Protein AF-A0A1L4BUH0-F1 (afdb_monomer)

Secondary structure (DSSP, 8-state):
-----GGGHHHHHHHHHHHHHHHHHHHHHHHHHHHTTPPPPHHHHHHHHHHHHHHHHHHHHHHHHH-S----THHHHHHHHHHHHHHHHH--SS----B--TTSHHHHHHHHHHHHHHHHHHHH----GGG--SHHHHHHHHIIIIIHHHHHHHHHHHHHTTBTHHHHHHHHHHHHHHHHHHHHHHHHHHTT--HHHHHHHHHHHHHHHHHHHHHHHHHHHHHHHHHH-

Radius of gyration: 18.48 Å; Cα contacts (8 Å, |Δi|>4): 205; chains: 1; bounding box: 47×34×56 Å

Nearest PDB structures (foldseek):
  6grj-assembly1_C  TM=1.448E-01  e=5.683E+00  Aeromonas hydrophila

Organism: NCBI:txid573570

Mean predicted aligned error: 9.23 Å

Foldseek 3Di:
DLPPPPVCVLVLLVLVLVLLVLVLQLLVVVLVCLQVQAQDDLSNLVSLLVSLVSVLVSVVCCCVPPHVADDDCVVSVVLSVVLSVCSVVVSDPHGQAADADCPDPLVVVLVVQLVVVLVVLVVSHPDDLVSDDDPVVSVLCCCVRRVLVSLVSSLSSSVSSRHLVSLVSVLVNLVVVLVSLVSVLVVCVVVVPPPVVNVSSVVSSVSSVVSSVVSNVSSVSSSVSSVVD

Solvent-accessible surface area (backbone atoms only — not comparable to full-atom values): 12532 Å² total; per-residue (Å²): 133,78,72,81,58,74,83,50,52,75,75,45,43,63,56,52,49,50,30,51,51,33,44,45,51,25,51,54,46,48,36,54,28,58,75,69,55,35,46,70,50,71,66,38,48,51,30,47,44,52,24,50,50,40,52,48,53,52,49,50,51,49,30,77,75,66,44,98,61,58,67,76,62,58,62,62,48,52,52,46,51,53,49,41,51,50,49,64,75,66,52,50,98,51,67,77,75,61,47,81,58,78,85,38,83,64,35,55,56,45,49,54,53,44,53,52,53,50,49,54,49,63,75,56,61,58,72,74,76,85,64,56,93,44,75,70,56,46,50,54,48,46,40,64,68,50,47,47,54,51,44,50,51,46,24,52,46,28,45,74,73,29,28,51,64,18,40,56,38,52,35,49,53,37,54,51,50,50,51,52,44,52,52,53,52,52,49,40,60,74,68,64,48,57,69,70,59,46,52,52,51,51,54,53,41,51,52,48,46,53,54,35,53,52,45,37,51,49,37,47,53,40,44,52,52,62,72,74,108

pLDDT: mean 73.53, std 13.37, range [29.14, 93.19]

Structure (mmCIF, N/CA/C/O backbone):
data_AF-A0A1L4BUH0-F1
#
_entry.id   AF-A0A1L4BUH0-F1
#
loop_
_atom_site.group_PDB
_atom_site.id
_atom_site.type_symbol
_atom_site.label_atom_id
_atom_site.label_alt_id
_atom_site.label_comp_id
_atom_site.label_asym_id
_atom_site.label_entity_id
_atom_site.label_seq_id
_atom_site.pdbx_PDB_ins_code
_atom_site.Cartn_x
_atom_site.Cartn_y
_atom_site.Cartn_z
_atom_site.occupancy
_atom_site.B_iso_or_equiv
_atom_site.auth_seq_id
_atom_site.auth_comp_id
_atom_site.auth_asym_id
_atom_site.auth_atom_id
_atom_site.pdbx_PDB_model_num
ATOM 1 N N . MET A 1 1 ? 25.524 -11.783 -14.292 1.00 29.14 1 MET A N 1
ATOM 2 C CA . MET A 1 1 ? 24.924 -10.980 -15.381 1.00 29.14 1 MET A CA 1
ATOM 3 C C . MET A 1 1 ? 23.738 -10.224 -14.804 1.00 29.14 1 MET A C 1
ATOM 5 O O . MET A 1 1 ? 22.778 -10.858 -14.391 1.00 29.14 1 MET A O 1
ATOM 9 N N . CYS A 1 2 ? 23.832 -8.897 -14.708 1.00 41.19 2 CYS A N 1
ATOM 10 C CA . CYS A 1 2 ? 22.750 -8.037 -14.227 1.00 41.19 2 CYS A CA 1
ATOM 11 C C . CYS A 1 2 ? 21.682 -7.863 -15.314 1.00 41.19 2 CYS A C 1
ATOM 13 O O . CYS A 1 2 ? 21.705 -6.896 -16.066 1.00 41.19 2 CYS A O 1
ATOM 15 N N . ASN A 1 3 ? 20.755 -8.818 -15.420 1.00 34.84 3 ASN A N 1
ATOM 16 C CA . ASN A 1 3 ? 19.590 -8.709 -16.299 1.00 34.84 3 ASN A CA 1
ATOM 17 C C . ASN A 1 3 ? 18.440 -8.001 -15.568 1.00 34.84 3 ASN A C 1
ATOM 19 O O . ASN A 1 3 ? 17.391 -8.585 -15.310 1.00 34.84 3 ASN A O 1
ATOM 23 N N . LEU A 1 4 ? 18.606 -6.713 -15.261 1.00 44.62 4 LEU A N 1
ATOM 24 C CA . LEU A 1 4 ? 17.472 -5.840 -14.937 1.00 44.62 4 LEU A CA 1
ATOM 25 C C . LEU A 1 4 ? 16.765 -5.448 -16.242 1.00 44.62 4 LEU A C 1
ATOM 27 O O . LEU A 1 4 ? 16.776 -4.301 -16.682 1.00 44.62 4 LEU A O 1
ATOM 31 N N . GLY A 1 5 ? 16.179 -6.441 -16.909 1.00 36.28 5 GLY A N 1
ATOM 32 C CA . GLY A 1 5 ? 15.365 -6.224 -18.093 1.00 36.28 5 GLY A CA 1
ATOM 33 C C . GLY A 1 5 ? 14.036 -5.583 -17.704 1.00 36.28 5 GLY A C 1
ATOM 34 O O . GLY A 1 5 ? 13.079 -6.285 -17.396 1.00 36.28 5 GLY A O 1
ATOM 35 N N . PHE A 1 6 ? 13.923 -4.255 -17.808 1.00 40.16 6 PHE A N 1
ATOM 36 C CA . PHE A 1 6 ? 12.641 -3.520 -17.742 1.00 40.16 6 PHE A CA 1
ATOM 37 C C . PHE A 1 6 ? 11.637 -3.919 -18.848 1.00 40.16 6 PHE A C 1
ATOM 39 O O . PHE A 1 6 ? 10.505 -3.432 -18.881 1.00 40.16 6 PHE A O 1
ATOM 46 N N . VAL A 1 7 ? 12.021 -4.870 -19.708 1.00 33.72 7 VAL A N 1
ATOM 47 C CA . VAL A 1 7 ? 11.141 -5.696 -20.552 1.00 33.72 7 VAL A CA 1
ATOM 48 C C . VAL A 1 7 ? 10.010 -6.353 -19.730 1.00 33.72 7 VAL A C 1
ATOM 50 O O . VAL A 1 7 ? 8.964 -6.678 -20.279 1.00 33.72 7 VAL A O 1
ATOM 53 N N . LEU A 1 8 ? 10.174 -6.474 -18.407 1.00 35.50 8 LEU A N 1
ATOM 54 C CA . LEU A 1 8 ? 9.240 -7.105 -17.465 1.00 35.50 8 LEU A CA 1
ATOM 55 C C . LEU A 1 8 ? 8.097 -6.227 -16.927 1.00 35.50 8 LEU A C 1
ATOM 57 O O . LEU A 1 8 ? 7.154 -6.757 -16.342 1.00 35.50 8 LEU A O 1
ATOM 61 N N . VAL A 1 9 ? 8.139 -4.907 -17.129 1.00 46.50 9 VAL A N 1
ATOM 62 C CA . VAL A 1 9 ? 7.084 -3.980 -16.670 1.00 46.50 9 VAL A CA 1
ATOM 63 C C . VAL A 1 9 ? 5.687 -4.319 -17.236 1.00 46.50 9 VAL A C 1
ATOM 65 O O . VAL A 1 9 ? 4.766 -4.440 -16.431 1.00 46.50 9 VAL A O 1
ATOM 68 N N . PRO A 1 10 ? 5.500 -4.597 -18.546 1.00 44.06 10 PRO A N 1
ATOM 69 C CA . PRO A 1 10 ? 4.164 -4.871 -19.087 1.00 44.06 10 PRO A CA 1
ATOM 70 C C . PRO A 1 10 ? 3.526 -6.185 -18.602 1.00 44.06 10 PRO A C 1
ATOM 72 O O . PRO A 1 10 ? 2.303 -6.274 -18.568 1.00 44.06 10 PRO A O 1
ATOM 75 N N . LEU A 1 11 ? 4.307 -7.201 -18.205 1.00 48.38 11 LEU A N 1
ATOM 76 C CA . LEU A 1 11 ? 3.763 -8.440 -17.613 1.00 48.38 11 LEU A CA 1
ATOM 77 C C . LEU A 1 11 ? 3.417 -8.280 -16.125 1.00 48.38 11 LEU A C 1
ATOM 79 O O . LEU A 1 11 ? 2.540 -8.971 -15.611 1.00 48.38 11 LEU A O 1
ATOM 83 N N . ALA A 1 12 ? 4.101 -7.366 -15.439 1.00 58.41 12 ALA A N 1
ATOM 84 C CA . ALA A 1 12 ? 3.835 -6.996 -14.054 1.00 58.41 12 ALA A CA 1
ATOM 85 C C . ALA A 1 12 ? 2.631 -6.044 -13.912 1.00 58.41 12 ALA A C 1
ATOM 87 O O . ALA A 1 12 ? 1.993 -6.019 -12.856 1.00 58.41 12 ALA A O 1
ATOM 88 N N . ASP A 1 13 ? 2.301 -5.281 -14.958 1.00 65.94 13 ASP A N 1
ATOM 89 C CA . ASP A 1 13 ? 1.229 -4.279 -14.956 1.00 65.94 13 ASP A CA 1
ATOM 90 C C . ASP A 1 13 ? -0.174 -4.842 -14.645 1.00 65.94 13 ASP A C 1
ATOM 92 O O . ASP A 1 13 ? -0.860 -4.261 -13.805 1.00 65.94 13 ASP A O 1
ATOM 96 N N . PRO A 1 14 ? -0.612 -6.001 -15.176 1.00 70.31 14 PRO A N 1
ATOM 97 C CA . PRO A 1 14 ? -1.894 -6.598 -14.793 1.00 70.31 14 PRO A CA 1
ATOM 98 C C . PRO A 1 14 ? -1.980 -6.940 -13.298 1.00 70.31 14 PRO A C 1
ATOM 100 O O . PRO A 1 14 ? -3.003 -6.694 -12.655 1.00 70.31 14 PRO A O 1
ATOM 103 N N . PHE A 1 15 ? -0.901 -7.468 -12.712 1.00 70.88 15 PHE A N 1
ATOM 104 C CA . PHE A 1 15 ? -0.852 -7.802 -11.285 1.00 70.88 15 PHE A CA 1
ATOM 105 C C . PHE A 1 15 ? -0.838 -6.550 -10.407 1.00 70.88 15 PHE A C 1
ATOM 107 O O . PHE A 1 15 ? -1.562 -6.489 -9.411 1.00 70.88 15 PHE A O 1
ATOM 114 N N . ARG A 1 16 ? -0.068 -5.528 -10.799 1.00 72.44 16 ARG A N 1
ATOM 115 C CA . ARG A 1 16 ? -0.063 -4.217 -10.136 1.00 72.44 16 ARG A CA 1
ATOM 116 C C . ARG A 1 16 ? -1.442 -3.565 -10.193 1.00 72.44 16 ARG A C 1
ATOM 118 O O . ARG A 1 16 ? -1.923 -3.092 -9.168 1.00 72.44 16 ARG A O 1
ATOM 125 N N . LEU A 1 17 ? -2.110 -3.611 -11.342 1.00 79.38 17 LEU A N 1
ATOM 126 C CA . LEU A 1 17 ? -3.465 -3.093 -11.525 1.00 79.38 17 LEU A CA 1
ATOM 127 C C . LEU A 1 17 ? -4.495 -3.842 -10.684 1.00 79.38 17 LEU A C 1
ATOM 129 O O . LEU A 1 17 ? -5.357 -3.210 -10.079 1.00 79.38 17 LEU A O 1
ATOM 133 N N . THR A 1 18 ? -4.369 -5.164 -10.578 1.00 80.00 18 THR A N 1
ATOM 134 C CA . THR A 1 18 ? -5.249 -5.982 -9.734 1.00 80.00 18 THR A CA 1
ATOM 135 C C . THR A 1 18 ? -5.074 -5.625 -8.258 1.00 80.00 18 THR A C 1
ATOM 137 O O . THR A 1 18 ? -6.056 -5.347 -7.570 1.00 80.00 18 THR A O 1
ATOM 140 N N . GLY A 1 19 ? -3.830 -5.537 -7.777 1.00 79.88 19 GLY A N 1
ATOM 141 C CA . GLY A 1 19 ? -3.542 -5.113 -6.406 1.00 79.88 19 GLY A CA 1
ATOM 142 C C . GLY A 1 19 ? -4.059 -3.703 -6.114 1.00 79.88 19 GLY A C 1
ATOM 143 O O . GLY A 1 19 ? -4.673 -3.466 -5.074 1.00 79.88 19 GLY A O 1
ATOM 144 N N . LEU A 1 20 ? -3.882 -2.776 -7.055 1.00 81.06 20 LEU A N 1
ATOM 145 C CA . LEU A 1 20 ? -4.321 -1.389 -6.923 1.00 81.06 20 LEU A CA 1
ATOM 146 C C . LEU A 1 20 ? -5.851 -1.255 -6.946 1.00 81.06 20 LEU A C 1
ATOM 148 O O . LEU A 1 20 ? -6.407 -0.475 -6.176 1.00 81.06 20 LEU A O 1
ATOM 152 N N . PHE A 1 21 ? -6.542 -2.065 -7.749 1.00 85.38 21 PHE A N 1
ATOM 153 C CA . PHE A 1 21 ? -8.001 -2.152 -7.748 1.00 85.38 21 PHE A CA 1
ATOM 154 C C . PHE A 1 21 ? -8.549 -2.681 -6.414 1.00 85.38 21 PHE A C 1
ATOM 156 O O . PHE A 1 21 ? -9.462 -2.087 -5.841 1.00 85.38 21 PHE A O 1
ATOM 163 N N . ILE A 1 22 ? -7.967 -3.753 -5.868 1.00 84.88 22 ILE A N 1
ATOM 164 C CA . ILE A 1 22 ? -8.379 -4.290 -4.561 1.00 84.88 22 ILE A CA 1
ATOM 165 C C . ILE A 1 22 ? -8.123 -3.258 -3.454 1.00 84.88 22 ILE A C 1
ATOM 167 O O . ILE A 1 22 ? -8.962 -3.056 -2.574 1.00 84.88 22 ILE A O 1
ATOM 171 N N . LEU A 1 23 ? -6.989 -2.558 -3.516 1.00 84.56 23 LEU A N 1
ATOM 172 C CA . LEU A 1 23 ? -6.657 -1.492 -2.577 1.00 84.56 23 LEU A CA 1
ATOM 173 C C . LEU A 1 23 ? -7.639 -0.318 -2.663 1.00 84.56 23 LEU A C 1
ATOM 175 O O . LEU A 1 23 ? -8.067 0.213 -1.639 1.00 84.56 23 LEU A O 1
ATOM 179 N N . PHE A 1 24 ? -8.047 0.055 -3.875 1.00 86.31 24 PHE A N 1
ATOM 180 C CA . PHE A 1 24 ? -9.080 1.057 -4.102 1.00 86.31 24 PHE A CA 1
ATOM 181 C C . PHE A 1 24 ? -10.416 0.654 -3.459 1.00 86.31 24 PHE A C 1
ATOM 183 O O . PHE A 1 24 ? -11.021 1.458 -2.747 1.00 86.31 24 PHE A O 1
ATOM 190 N N . LEU A 1 25 ? -10.853 -0.600 -3.629 1.00 87.56 25 LEU A N 1
ATOM 191 C CA . LEU A 1 25 ? -12.057 -1.121 -2.966 1.00 87.56 25 LEU A CA 1
ATOM 192 C C . LEU A 1 25 ? -11.926 -1.084 -1.438 1.00 87.56 25 LEU A C 1
ATOM 194 O O . LEU A 1 25 ? -12.860 -0.680 -0.744 1.00 87.56 25 LEU A O 1
ATOM 198 N N . CYS A 1 26 ? 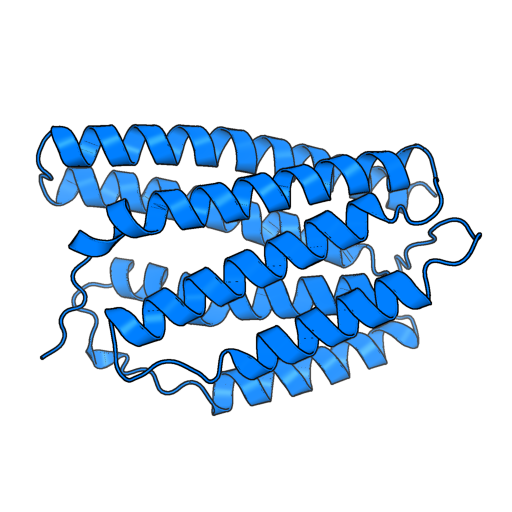-10.751 -1.432 -0.913 1.00 87.38 26 CYS A N 1
ATOM 199 C CA . CYS A 1 26 ? -10.439 -1.338 0.510 1.00 87.38 26 CYS A CA 1
ATOM 200 C C . CYS A 1 26 ? -10.617 0.100 1.032 1.00 87.38 26 CYS A C 1
ATOM 202 O O . CYS A 1 26 ? -11.290 0.312 2.043 1.00 87.38 26 CYS A O 1
ATOM 204 N N . TRP A 1 27 ? -10.102 1.107 0.317 1.00 89.19 27 TRP A N 1
ATOM 205 C CA . TRP A 1 27 ? -10.291 2.518 0.674 1.00 89.19 27 TRP A CA 1
ATOM 206 C C . TRP A 1 27 ? -11.734 2.981 0.564 1.00 89.19 27 TRP A C 1
ATOM 208 O O . TRP A 1 27 ? -12.207 3.714 1.434 1.00 89.19 27 TRP A O 1
ATOM 218 N N . TYR A 1 28 ? -12.456 2.529 -0.456 1.00 89.44 28 TYR A N 1
ATOM 219 C CA . TYR A 1 28 ? -13.865 2.850 -0.616 1.00 89.44 28 TYR A CA 1
ATOM 220 C C . TYR A 1 28 ? -14.704 2.331 0.559 1.00 89.44 28 TYR A C 1
ATOM 222 O O . TYR A 1 28 ? -15.487 3.085 1.141 1.00 89.44 28 TYR A O 1
ATOM 230 N N . VAL A 1 29 ? -14.513 1.072 0.967 1.00 87.50 29 VAL A N 1
ATOM 231 C CA . VAL A 1 29 ? -15.214 0.510 2.133 1.00 87.50 29 VAL A CA 1
ATOM 232 C C . VAL A 1 29 ? -14.780 1.225 3.412 1.00 87.50 29 VAL A C 1
ATOM 234 O O . VAL A 1 29 ? -15.633 1.622 4.205 1.00 87.50 29 VAL A O 1
ATOM 237 N N . LEU A 1 30 ? -13.480 1.481 3.591 1.00 86.31 30 LEU A N 1
ATOM 238 C CA . LEU A 1 30 ? -12.965 2.209 4.752 1.00 86.31 30 LEU A CA 1
ATOM 239 C C . LEU A 1 30 ? -13.611 3.592 4.891 1.00 86.31 30 LEU A C 1
ATOM 241 O O . LEU A 1 30 ? -14.015 3.969 5.989 1.00 86.31 30 LEU A O 1
ATOM 245 N N . ARG A 1 31 ? -13.793 4.315 3.781 1.00 88.56 31 ARG A N 1
ATOM 246 C CA . ARG A 1 31 ? -14.507 5.597 3.747 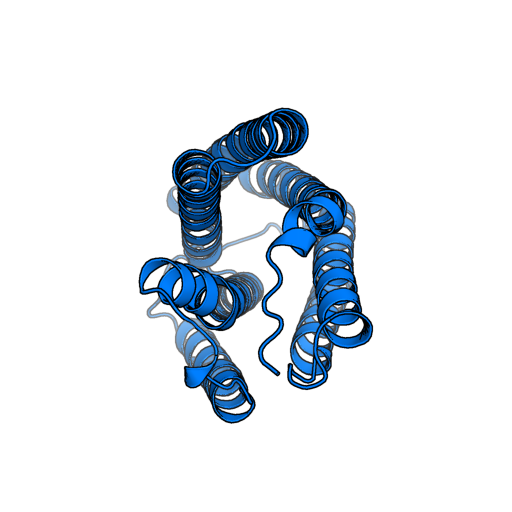1.00 88.56 31 ARG A CA 1
ATOM 247 C C . ARG A 1 31 ? -15.918 5.484 4.286 1.00 88.56 31 ARG A C 1
ATOM 249 O O . ARG A 1 31 ? -16.319 6.288 5.124 1.00 88.56 31 ARG A O 1
ATOM 256 N N . GLN A 1 32 ? -16.668 4.488 3.825 1.00 86.31 32 GLN A N 1
ATOM 257 C CA . GLN A 1 32 ? -18.038 4.273 4.281 1.00 86.31 32 GLN A CA 1
ATOM 258 C C . GLN A 1 32 ? -18.093 3.963 5.774 1.00 86.31 32 GLN A C 1
ATOM 260 O O . GLN A 1 32 ? -19.033 4.389 6.445 1.00 86.31 32 GLN A O 1
ATOM 265 N N . ILE A 1 33 ? -17.099 3.245 6.296 1.00 83.94 33 ILE A N 1
ATOM 266 C CA . ILE A 1 33 ? -17.021 2.933 7.718 1.00 83.94 33 ILE A CA 1
ATOM 267 C C . ILE A 1 33 ? -16.678 4.186 8.534 1.00 83.94 33 ILE A C 1
ATOM 269 O O . ILE A 1 33 ? -17.346 4.457 9.528 1.00 83.94 33 ILE A O 1
ATOM 273 N N . VAL A 1 34 ? -15.685 4.970 8.108 1.00 84.25 34 VAL A N 1
ATOM 274 C CA . VAL A 1 34 ? -15.224 6.167 8.829 1.00 84.25 34 VAL A CA 1
ATOM 275 C C . VAL A 1 34 ? -16.276 7.277 8.817 1.00 84.25 34 VAL A C 1
ATOM 277 O O . VAL A 1 34 ? -16.614 7.800 9.875 1.00 84.25 34 VAL A O 1
ATOM 280 N N . ILE A 1 35 ? -16.821 7.621 7.646 1.00 84.25 35 ILE A N 1
ATOM 281 C CA . ILE A 1 35 ? -17.757 8.749 7.497 1.00 84.25 35 ILE A CA 1
ATOM 282 C C . ILE A 1 35 ? -19.094 8.451 8.174 1.00 84.25 35 ILE A C 1
ATOM 284 O O . ILE A 1 35 ? -19.612 9.282 8.913 1.00 84.25 35 ILE A O 1
ATOM 288 N N . ASN A 1 36 ? -19.646 7.253 7.967 1.00 82.50 36 ASN A N 1
ATOM 289 C CA . ASN A 1 36 ? -20.929 6.880 8.568 1.00 82.50 36 ASN A CA 1
ATOM 290 C C . ASN A 1 36 ? -20.773 6.330 9.994 1.00 82.50 36 ASN A C 1
ATOM 292 O O . ASN A 1 36 ? -21.732 5.781 10.534 1.00 82.50 36 ASN A O 1
ATOM 296 N N . GLN A 1 37 ? -19.561 6.390 10.561 1.00 76.88 37 GL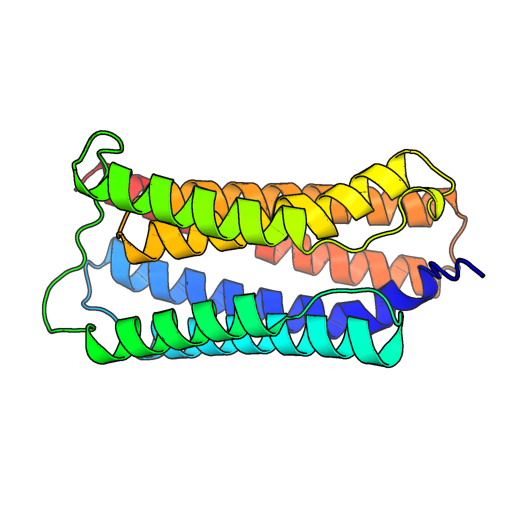N A N 1
ATOM 297 C CA . GLN A 1 37 ? -19.202 5.793 11.845 1.00 76.88 37 GLN A CA 1
ATOM 298 C C . GLN A 1 37 ? -19.742 4.363 11.989 1.00 76.88 37 GLN A C 1
ATOM 300 O O . GLN A 1 37 ? -20.324 4.007 13.006 1.00 76.88 37 GLN A O 1
ATOM 305 N N . LYS A 1 38 ? -19.610 3.512 10.969 1.00 76.56 38 LYS A N 1
ATOM 306 C CA . LYS A 1 38 ? -20.061 2.117 11.075 1.00 76.56 38 LYS A CA 1
ATOM 307 C C . LYS A 1 38 ? -19.074 1.304 11.916 1.00 76.56 38 LYS A C 1
ATOM 309 O O . LYS A 1 38 ? -17.946 1.711 12.192 1.00 76.56 38 LYS A O 1
ATOM 314 N N . LYS A 1 39 ? -19.523 0.131 12.353 1.00 79.31 39 LYS A N 1
ATOM 315 C CA . LYS A 1 39 ? -18.639 -0.895 12.920 1.00 79.31 39 LYS A CA 1
ATOM 316 C C . LYS A 1 39 ? -17.711 -1.415 11.821 1.00 79.31 39 LYS A C 1
ATOM 318 O O . LYS A 1 39 ? -18.006 -1.239 10.639 1.00 79.31 39 LYS A O 1
ATOM 323 N N . TRP A 1 40 ? -16.618 -2.067 12.215 1.00 73.56 40 TRP A N 1
ATOM 324 C CA . TRP A 1 40 ? -15.773 -2.786 11.263 1.00 73.56 40 TRP A CA 1
ATOM 325 C C . TRP A 1 40 ? -16.621 -3.741 10.421 1.00 73.56 40 TRP A C 1
ATOM 327 O O . TRP A 1 40 ? -17.373 -4.553 10.959 1.00 73.56 40 TRP A O 1
ATOM 337 N N . ASP A 1 41 ? -16.510 -3.595 9.105 1.00 75.25 41 ASP A N 1
ATOM 338 C CA . ASP A 1 41 ? -17.187 -4.449 8.140 1.00 75.25 41 ASP A CA 1
ATOM 339 C C . ASP A 1 41 ? -16.273 -5.632 7.796 1.00 75.25 41 ASP A C 1
ATOM 341 O O . ASP A 1 41 ? -15.077 -5.448 7.550 1.00 75.25 41 ASP A O 1
ATOM 345 N N . ALA A 1 42 ? -16.829 -6.842 7.750 1.00 77.75 42 ALA A N 1
ATOM 346 C CA . ALA A 1 42 ? -16.109 -8.021 7.280 1.00 77.75 42 ALA A CA 1
ATOM 347 C C . ALA A 1 42 ? -15.605 -7.824 5.839 1.00 77.75 42 ALA A C 1
ATOM 349 O O . ALA A 1 42 ? -14.518 -8.291 5.501 1.00 77.75 42 ALA A O 1
ATOM 350 N N . LEU A 1 43 ? -16.339 -7.058 5.021 1.00 82.25 43 LEU A N 1
ATOM 351 C CA . LEU A 1 43 ? -15.940 -6.715 3.656 1.00 82.25 43 LEU A CA 1
ATOM 352 C C . LEU A 1 43 ? -14.621 -5.938 3.606 1.00 82.25 43 LEU A C 1
ATOM 354 O O . LEU A 1 43 ? -13.795 -6.206 2.737 1.00 82.25 43 LEU A O 1
ATOM 358 N N . PHE A 1 44 ? -14.383 -5.020 4.550 1.00 83.56 44 PHE A N 1
ATOM 359 C CA . PHE A 1 44 ? -13.113 -4.293 4.613 1.00 83.56 44 PHE A CA 1
ATOM 360 C C . PHE A 1 44 ? -11.948 -5.259 4.827 1.00 83.56 44 PHE A C 1
ATOM 362 O O . PHE A 1 44 ? -10.964 -5.216 4.094 1.00 83.56 44 PHE A O 1
ATOM 369 N N . TRP A 1 45 ? -12.075 -6.159 5.802 1.00 81.81 45 TRP A N 1
ATOM 370 C CA . TRP A 1 45 ? -11.020 -7.117 6.121 1.00 81.81 45 TRP A CA 1
ATOM 371 C C . TRP A 1 45 ? -10.780 -8.118 4.995 1.00 81.81 45 TRP A C 1
ATOM 373 O O . TRP A 1 45 ? -9.630 -8.466 4.745 1.00 81.81 45 TRP A O 1
ATOM 383 N N . LEU A 1 46 ? -11.829 -8.532 4.278 1.00 81.81 46 LEU A N 1
ATOM 384 C CA . LEU A 1 46 ? -11.704 -9.379 3.091 1.00 81.81 46 LEU A CA 1
ATOM 385 C C . LEU A 1 46 ? -10.936 -8.675 1.966 1.00 81.81 46 LEU A C 1
ATOM 387 O O . LEU A 1 46 ? -10.013 -9.266 1.402 1.00 81.81 46 LEU A O 1
ATOM 391 N N . PHE A 1 47 ? -11.259 -7.415 1.658 1.00 85.56 47 PHE A N 1
ATOM 392 C CA . PHE A 1 47 ? -10.516 -6.653 0.651 1.00 85.56 47 PHE A CA 1
ATOM 393 C C . PHE A 1 47 ? -9.081 -6.373 1.091 1.00 85.56 47 PHE A C 1
ATOM 395 O O . PHE A 1 47 ? -8.157 -6.534 0.299 1.00 85.56 47 PHE A O 1
ATOM 402 N N . PHE A 1 48 ? -8.871 -6.027 2.358 1.00 82.81 48 PHE A N 1
ATOM 403 C CA . PHE A 1 48 ? -7.539 -5.792 2.900 1.00 82.81 48 PHE A CA 1
ATOM 404 C C . PHE A 1 48 ? -6.677 -7.063 2.868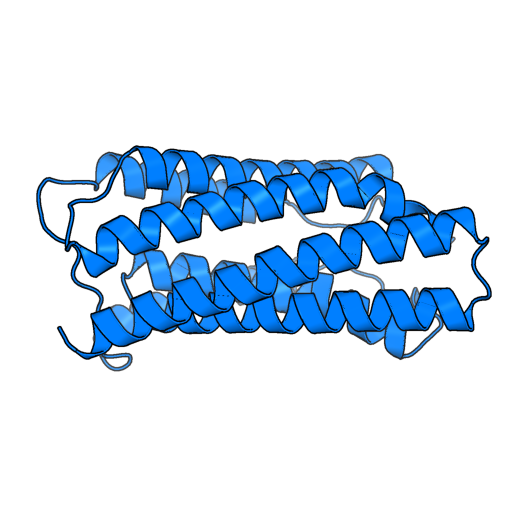 1.00 82.81 48 PHE A C 1
ATOM 406 O O . PHE A 1 48 ? -5.527 -7.017 2.437 1.00 82.81 48 PHE A O 1
ATOM 413 N N . ALA A 1 49 ? -7.241 -8.218 3.227 1.00 80.56 49 ALA A N 1
ATOM 414 C CA . ALA A 1 49 ? -6.569 -9.508 3.102 1.00 80.56 49 ALA A CA 1
ATOM 415 C C . ALA A 1 49 ? -6.237 -9.837 1.645 1.00 80.56 49 ALA A C 1
ATOM 417 O O . ALA A 1 49 ? -5.106 -10.202 1.339 1.00 80.56 49 ALA A O 1
ATOM 418 N N . SER A 1 50 ? -7.198 -9.649 0.739 1.00 80.38 50 SER A N 1
ATOM 419 C CA . SER A 1 50 ? -7.006 -9.886 -0.696 1.00 80.38 50 SER A CA 1
ATOM 420 C C . SER A 1 50 ? -5.908 -8.992 -1.275 1.00 80.38 50 SER A C 1
ATOM 422 O O . SER A 1 50 ? -5.113 -9.443 -2.096 1.00 80.38 50 SER A O 1
ATOM 424 N N . PHE A 1 51 ? -5.812 -7.741 -0.816 1.00 81.75 51 PHE A N 1
ATOM 425 C CA . PHE A 1 51 ? -4.750 -6.819 -1.209 1.00 81.75 51 PHE A CA 1
ATOM 426 C C . PHE A 1 51 ? -3.376 -7.319 -0.753 1.00 81.75 51 PHE A C 1
ATOM 428 O O . PHE A 1 51 ? -2.435 -7.354 -1.545 1.00 81.75 51 PHE A O 1
ATOM 435 N N . LEU A 1 52 ? -3.266 -7.750 0.505 1.00 77.38 52 LEU A N 1
ATOM 436 C CA . LEU A 1 52 ? -2.020 -8.289 1.042 1.00 77.38 52 LEU A CA 1
ATOM 437 C C . LEU A 1 52 ? -1.608 -9.572 0.316 1.00 77.38 52 LEU A C 1
ATOM 439 O O . LEU A 1 52 ? -0.449 -9.703 -0.063 1.00 77.38 52 LEU A O 1
ATOM 443 N N . VAL A 1 53 ? -2.554 -10.476 0.043 1.00 76.12 53 VAL A N 1
ATOM 444 C CA . VAL A 1 53 ? -2.307 -11.675 -0.771 1.00 76.12 53 VAL A CA 1
ATOM 445 C C . VAL A 1 53 ? -1.830 -11.285 -2.169 1.00 76.12 53 VAL A C 1
ATOM 447 O O . VAL A 1 53 ? -0.829 -11.819 -2.629 1.00 76.12 53 VAL A O 1
ATOM 450 N N . SER A 1 54 ? -2.458 -10.302 -2.820 1.00 75.00 54 SER A N 1
ATOM 451 C CA . SER A 1 54 ? -2.030 -9.827 -4.141 1.00 75.00 54 SER A CA 1
ATOM 452 C C . SER A 1 54 ? -0.605 -9.266 -4.135 1.00 75.00 54 SER A C 1
ATOM 454 O O . SER A 1 54 ? 0.148 -9.527 -5.073 1.00 75.00 54 SER A O 1
ATOM 456 N N . LEU A 1 55 ? -0.217 -8.508 -3.104 1.00 73.06 55 LEU A N 1
ATOM 457 C CA . LEU A 1 55 ? 1.152 -7.999 -2.948 1.00 73.06 55 LEU A CA 1
ATOM 458 C C . LEU A 1 55 ? 2.163 -9.132 -2.770 1.00 73.06 55 LEU A C 1
ATOM 460 O O . LEU A 1 55 ? 3.250 -9.096 -3.344 1.00 73.06 55 LEU A O 1
ATOM 464 N N . VAL A 1 56 ? 1.792 -10.139 -1.987 1.00 68.81 56 VAL A N 1
ATOM 465 C CA . VAL A 1 56 ? 2.609 -11.321 -1.723 1.00 68.81 56 VAL A CA 1
ATOM 466 C C . VAL A 1 56 ? 2.786 -12.148 -2.985 1.00 68.81 56 VAL A C 1
ATOM 468 O O . VAL A 1 56 ? 3.911 -12.489 -3.329 1.00 68.81 56 VAL A O 1
ATOM 471 N N . SER A 1 57 ? 1.702 -12.433 -3.704 1.00 68.56 57 SER A N 1
ATOM 472 C CA . SER A 1 57 ? 1.747 -13.165 -4.969 1.00 68.56 57 SER A CA 1
ATOM 473 C C . SER A 1 57 ? 2.589 -12.423 -6.002 1.00 68.56 57 SER A C 1
ATOM 475 O O . SER A 1 57 ? 3.410 -13.041 -6.673 1.00 68.56 57 SER A O 1
ATOM 477 N N . TYR A 1 58 ? 2.449 -11.096 -6.088 1.00 69.00 58 TYR A N 1
ATOM 478 C CA . TYR A 1 58 ? 3.288 -10.265 -6.950 1.00 69.00 58 TYR A CA 1
ATOM 479 C C . TYR A 1 58 ? 4.772 -10.359 -6.570 1.00 69.00 58 TYR A C 1
ATOM 481 O O . TYR A 1 58 ? 5.630 -10.544 -7.432 1.00 69.00 58 TYR A O 1
ATOM 489 N N . GLY A 1 59 ? 5.073 -10.278 -5.275 1.00 64.06 59 GLY A N 1
ATOM 490 C CA . GLY A 1 59 ? 6.423 -10.420 -4.748 1.00 64.06 59 GLY A CA 1
ATOM 491 C C . GLY A 1 59 ? 7.045 -11.790 -5.010 1.00 64.06 59 GLY A C 1
ATOM 492 O O . GLY A 1 59 ? 8.169 -11.881 -5.498 1.00 64.06 59 GLY A O 1
ATOM 493 N N . TYR A 1 60 ? 6.286 -12.855 -4.757 1.00 63.75 60 TYR A N 1
ATOM 494 C CA . TYR A 1 60 ? 6.692 -14.235 -5.000 1.00 63.75 60 TYR A CA 1
ATOM 495 C C . TYR A 1 60 ? 6.970 -14.494 -6.483 1.00 63.75 60 TYR A C 1
ATOM 497 O O . TYR A 1 60 ? 8.027 -15.022 -6.817 1.00 63.75 60 TYR A O 1
ATOM 505 N N . LEU A 1 61 ? 6.078 -14.058 -7.382 1.00 64.56 61 LEU A N 1
ATOM 506 C CA . LEU A 1 61 ? 6.295 -14.161 -8.828 1.00 64.56 61 LEU A CA 1
ATOM 507 C C . LEU A 1 61 ? 7.547 -13.391 -9.255 1.00 64.56 61 LEU A C 1
ATOM 509 O O . LEU A 1 61 ? 8.335 -13.907 -10.042 1.00 64.56 61 LEU A O 1
ATOM 513 N N . LYS A 1 62 ? 7.772 -12.192 -8.699 1.00 60.66 62 LYS A N 1
ATOM 514 C CA . LYS A 1 62 ? 8.983 -11.409 -8.974 1.00 60.66 62 LYS A CA 1
ATOM 515 C C . LYS A 1 62 ? 10.254 -12.152 -8.554 1.00 60.66 62 LYS A C 1
ATOM 517 O O . LYS A 1 62 ? 11.229 -12.147 -9.299 1.00 60.66 62 LYS A O 1
ATOM 522 N N . ASN A 1 63 ? 10.226 -12.798 -7.393 1.00 59.59 63 ASN A N 1
ATOM 523 C CA . ASN A 1 63 ? 11.358 -13.541 -6.849 1.00 59.59 63 ASN A CA 1
ATOM 524 C C . ASN A 1 63 ? 11.642 -14.827 -7.647 1.00 59.59 63 ASN A C 1
ATOM 526 O O . ASN A 1 63 ? 12.750 -15.045 -8.116 1.00 59.59 63 ASN A O 1
ATOM 530 N N . HIS A 1 64 ? 10.627 -15.665 -7.868 1.00 57.75 64 HIS A N 1
ATOM 531 C CA . HIS A 1 64 ? 10.811 -16.972 -8.506 1.00 57.75 64 HIS A CA 1
ATOM 532 C C . HIS A 1 64 ? 11.030 -16.920 -10.017 1.00 57.75 64 HIS A C 1
ATOM 534 O O . HIS A 1 64 ? 11.680 -17.810 -10.559 1.00 57.75 64 HIS A O 1
ATOM 540 N N . LEU A 1 65 ? 10.491 -15.918 -10.713 1.00 51.22 65 LEU A N 1
ATOM 541 C CA . LEU A 1 65 ? 10.638 -15.835 -12.165 1.00 51.22 65 LEU A CA 1
ATOM 542 C C . LEU A 1 65 ? 11.820 -14.958 -12.598 1.00 51.22 65 LEU A C 1
ATOM 544 O O . LEU A 1 65 ? 12.301 -15.143 -13.715 1.00 51.22 65 LEU A O 1
ATOM 548 N N . TYR A 1 66 ? 12.277 -13.999 -11.772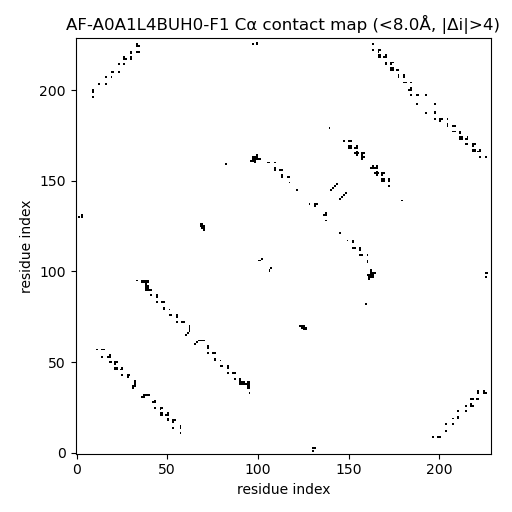 1.00 50.66 66 TYR A N 1
ATOM 549 C CA . TYR A 1 66 ? 13.076 -12.879 -12.292 1.00 50.66 66 TYR A CA 1
ATOM 550 C C . TYR A 1 66 ? 14.359 -12.496 -11.522 1.00 50.66 66 TYR A C 1
ATOM 552 O O . TYR A 1 66 ? 15.125 -11.712 -12.080 1.00 50.66 66 TYR A O 1
ATOM 560 N N . ALA A 1 67 ? 14.661 -13.036 -10.327 1.00 44.47 67 ALA A N 1
ATOM 561 C CA . ALA A 1 67 ? 15.993 -12.934 -9.690 1.00 44.47 67 ALA A CA 1
ATOM 562 C C . ALA A 1 67 ? 16.135 -13.821 -8.431 1.00 44.47 67 ALA A C 1
ATOM 564 O O . ALA A 1 67 ? 15.316 -13.720 -7.529 1.00 44.47 67 ALA A O 1
ATOM 565 N N . GLU A 1 68 ? 17.238 -14.573 -8.301 1.00 41.06 68 GLU A N 1
ATOM 566 C CA . GLU A 1 68 ? 17.582 -15.420 -7.130 1.00 41.06 68 GLU A CA 1
ATOM 567 C C . GLU A 1 68 ? 17.884 -14.656 -5.819 1.00 41.06 68 GLU A C 1
ATOM 569 O O . GLU A 1 68 ? 18.115 -15.274 -4.784 1.00 41.06 68 GLU A O 1
ATOM 574 N N . ASN A 1 69 ? 17.873 -13.321 -5.825 1.00 44.97 69 ASN A N 1
ATOM 575 C CA . ASN A 1 69 ? 18.326 -12.502 -4.698 1.00 44.97 69 ASN A CA 1
ATOM 576 C C . ASN A 1 69 ? 17.270 -11.485 -4.257 1.00 44.97 69 ASN A C 1
ATOM 578 O O . ASN A 1 69 ? 17.514 -10.291 -4.374 1.00 44.97 69 ASN A O 1
ATOM 582 N N . ILE A 1 70 ? 16.102 -11.898 -3.761 1.00 44.25 70 ILE A N 1
ATOM 583 C CA . ILE A 1 70 ? 15.229 -10.989 -3.001 1.00 44.25 70 ILE A CA 1
ATOM 584 C C . ILE A 1 70 ? 14.464 -11.776 -1.921 1.00 44.25 70 ILE A C 1
ATOM 586 O O . ILE A 1 70 ? 13.615 -12.592 -2.234 1.00 44.25 70 ILE A O 1
ATOM 590 N N . PHE A 1 71 ? 14.725 -11.450 -0.650 1.00 48.22 71 PHE A N 1
ATOM 591 C CA . PHE A 1 71 ? 13.768 -11.419 0.472 1.00 48.22 71 PHE A CA 1
ATOM 592 C C . PHE A 1 71 ? 12.890 -12.661 0.789 1.00 48.22 71 PHE A C 1
ATOM 594 O O . PHE A 1 71 ? 12.144 -13.190 -0.033 1.00 48.22 71 PHE A O 1
ATOM 601 N N . SER A 1 72 ? 12.829 -13.027 2.074 1.00 48.44 72 SER A N 1
ATOM 602 C CA . SER A 1 72 ? 11.736 -13.842 2.622 1.00 48.44 72 SER A CA 1
ATOM 603 C C . SER A 1 72 ? 10.479 -12.965 2.727 1.00 48.44 72 SER A C 1
ATOM 605 O O . SER A 1 72 ? 10.241 -12.281 3.724 1.00 48.44 72 SER A O 1
ATOM 607 N N . TYR A 1 73 ? 9.657 -12.957 1.667 1.00 54.47 73 TYR A N 1
ATOM 608 C CA . TYR A 1 73 ? 8.316 -12.341 1.665 1.00 54.47 73 TYR A CA 1
ATOM 609 C C . TYR A 1 73 ? 7.449 -12.824 2.835 1.00 54.47 73 TYR A C 1
ATOM 611 O O . TYR A 1 73 ? 6.492 -12.147 3.212 1.00 54.47 73 TYR A O 1
ATOM 619 N N . ASP A 1 74 ? 7.837 -13.934 3.456 1.00 52.31 74 ASP A N 1
ATOM 620 C CA . ASP A 1 74 ? 7.223 -14.523 4.632 1.00 52.31 74 ASP A CA 1
ATOM 621 C C . ASP A 1 74 ? 7.045 -13.516 5.770 1.00 52.31 74 ASP A C 1
ATOM 623 O O . ASP A 1 74 ? 5.992 -13.520 6.388 1.00 52.31 74 ASP A O 1
ATOM 627 N N . VAL A 1 75 ? 7.967 -12.576 6.017 1.00 55.19 75 VAL A N 1
ATOM 628 C CA . VAL A 1 75 ? 7.792 -11.583 7.104 1.00 55.19 75 VAL A CA 1
ATOM 629 C C . VAL A 1 75 ? 6.599 -10.654 6.849 1.00 55.19 75 VAL A C 1
ATOM 631 O O . VAL A 1 75 ? 5.791 -10.415 7.748 1.00 55.19 75 VAL A O 1
ATOM 634 N N . ILE A 1 76 ? 6.437 -10.166 5.614 1.00 59.38 76 ILE A N 1
ATOM 635 C CA . ILE A 1 76 ? 5.292 -9.324 5.230 1.00 59.38 76 ILE A CA 1
ATOM 636 C C . ILE A 1 76 ? 4.007 -10.160 5.233 1.00 59.38 76 ILE A C 1
ATOM 638 O O . ILE A 1 76 ? 2.976 -9.671 5.692 1.00 59.38 76 ILE A O 1
ATOM 642 N N . ILE A 1 77 ? 4.075 -11.424 4.795 1.00 61.75 77 ILE A N 1
ATOM 643 C CA . ILE A 1 77 ? 2.962 -12.385 4.845 1.00 61.75 77 ILE A CA 1
ATOM 644 C C . ILE A 1 77 ? 2.523 -12.631 6.288 1.00 61.75 77 ILE A C 1
ATOM 646 O O . ILE A 1 77 ? 1.342 -12.507 6.592 1.00 61.75 77 ILE A O 1
ATOM 650 N N . TYR A 1 78 ? 3.448 -12.941 7.194 1.00 57.62 78 TYR A N 1
ATOM 651 C CA . TYR A 1 78 ? 3.149 -13.210 8.596 1.00 57.62 78 TYR A CA 1
ATOM 652 C C . TYR A 1 78 ? 2.549 -11.976 9.268 1.00 57.62 78 TYR A C 1
ATOM 654 O O . TYR A 1 78 ? 1.522 -12.094 9.934 1.00 57.62 78 TYR A O 1
ATOM 662 N N . CYS A 1 79 ? 3.105 -10.782 9.036 1.00 59.34 79 CYS A N 1
ATOM 663 C CA . CYS A 1 79 ? 2.506 -9.538 9.518 1.00 59.34 79 CYS A CA 1
ATOM 664 C C . CYS A 1 79 ? 1.098 -9.333 8.942 1.00 59.34 79 CYS A C 1
ATOM 666 O O . CYS A 1 79 ? 0.163 -9.076 9.693 1.00 59.34 79 CYS A O 1
ATOM 668 N N . ALA A 1 80 ? 0.915 -9.494 7.634 1.00 62.94 80 ALA A N 1
ATOM 669 C CA . ALA A 1 80 ? -0.375 -9.356 6.968 1.00 62.94 80 ALA A CA 1
ATOM 670 C C . ALA A 1 80 ? -1.433 -10.324 7.519 1.00 62.94 80 ALA A C 1
ATOM 672 O O . ALA A 1 80 ? -2.539 -9.905 7.859 1.00 62.94 80 ALA A O 1
ATOM 673 N N . VAL A 1 81 ? -1.083 -11.602 7.657 1.00 64.31 81 VAL A N 1
ATOM 674 C CA . VAL A 1 81 ? -1.961 -12.659 8.169 1.00 64.31 81 VAL A CA 1
ATOM 675 C C . VAL A 1 81 ? -2.331 -12.386 9.620 1.00 64.31 81 VAL A C 1
ATOM 677 O O . VAL A 1 81 ? -3.513 -12.396 9.951 1.00 64.31 81 VAL A O 1
ATOM 680 N N . VAL A 1 82 ? -1.360 -12.064 10.479 1.00 64.69 82 VAL A N 1
ATOM 681 C CA . VAL A 1 82 ? -1.627 -11.724 11.886 1.00 64.69 82 VAL A CA 1
ATOM 682 C C . VAL A 1 82 ? -2.573 -10.530 11.984 1.00 64.69 82 VAL A C 1
ATOM 684 O O . VAL A 1 82 ? -3.475 -10.523 12.815 1.00 64.69 82 VAL A O 1
ATOM 687 N N . ILE A 1 83 ? -2.425 -9.536 11.113 1.00 67.88 83 ILE A N 1
ATOM 688 C CA . ILE A 1 83 ? -3.226 -8.308 11.143 1.00 67.88 83 ILE A CA 1
ATOM 689 C C . ILE A 1 83 ? -4.641 -8.537 10.649 1.00 67.88 83 ILE A C 1
ATOM 691 O O . ILE A 1 83 ? -5.581 -8.035 11.258 1.00 67.88 83 ILE A O 1
ATOM 695 N N . VAL A 1 84 ? -4.802 -9.314 9.584 1.00 65.81 84 VAL A N 1
ATOM 696 C CA . VAL A 1 84 ? -6.110 -9.712 9.065 1.00 65.81 84 VAL A CA 1
ATOM 697 C C . VAL A 1 84 ? -6.842 -10.580 10.084 1.00 65.81 84 VAL A C 1
ATOM 699 O O . VAL A 1 84 ? -8.009 -10.330 10.367 1.00 65.81 84 VAL A O 1
ATOM 702 N N . VAL A 1 85 ? -6.159 -11.557 10.685 1.00 62.97 85 VAL A N 1
ATOM 703 C CA . VAL A 1 85 ? -6.743 -12.460 11.687 1.00 62.97 85 VAL A CA 1
ATOM 704 C C . VAL A 1 85 ? -7.117 -11.695 12.954 1.00 62.97 85 VAL A C 1
ATOM 706 O O . VAL A 1 85 ? -8.252 -11.799 13.415 1.00 62.97 85 VAL A O 1
ATOM 709 N N . CYS A 1 86 ? -6.222 -10.858 13.485 1.00 62.53 86 CYS A N 1
ATOM 710 C CA . CYS A 1 86 ? -6.540 -9.974 14.606 1.00 62.53 86 CYS A CA 1
ATOM 711 C C . CYS A 1 86 ? -7.679 -9.009 14.245 1.00 62.53 86 CYS A C 1
ATOM 713 O O . CYS A 1 86 ? -8.601 -8.820 15.031 1.00 62.53 86 CYS A O 1
ATOM 715 N N . GLY A 1 87 ? -7.660 -8.427 13.050 1.00 64.19 87 GLY A N 1
ATOM 716 C CA . GLY A 1 87 ? -8.699 -7.529 12.558 1.00 64.19 87 GLY A CA 1
ATOM 717 C C . GLY A 1 87 ? -10.082 -8.173 12.518 1.00 64.19 87 GLY A C 1
ATOM 718 O O . GLY A 1 87 ? -11.033 -7.620 13.069 1.00 64.19 87 GLY A O 1
ATOM 719 N N . LEU A 1 88 ? -10.177 -9.373 11.944 1.00 62.84 88 LEU A N 1
ATOM 720 C CA . LEU A 1 88 ? -11.405 -10.164 11.855 1.00 62.84 88 LEU A CA 1
ATOM 721 C C . LEU A 1 88 ? -11.901 -10.620 13.235 1.00 62.84 88 LEU A C 1
ATOM 723 O O . LEU A 1 88 ? -13.087 -10.487 13.530 1.00 62.84 88 LEU A O 1
ATOM 727 N N . LEU A 1 89 ? -11.008 -11.099 14.108 1.00 57.75 89 LEU A N 1
ATOM 728 C CA . LEU A 1 89 ? -11.365 -11.576 15.452 1.00 57.75 89 LEU A CA 1
ATOM 729 C C . LEU A 1 89 ? -11.765 -10.438 16.403 1.00 57.75 89 LEU A C 1
ATOM 731 O O . LEU A 1 89 ? -12.653 -10.602 17.242 1.00 57.75 89 LEU A O 1
ATOM 735 N N . PHE A 1 90 ? -11.125 -9.271 16.283 1.00 60.22 90 PHE A N 1
ATOM 736 C CA . PHE A 1 90 ? -11.362 -8.107 17.144 1.00 60.22 90 PHE A CA 1
ATOM 737 C C . PHE A 1 90 ? -12.293 -7.057 16.526 1.00 60.22 90 PHE A C 1
ATOM 739 O O . PHE A 1 90 ? -12.519 -6.006 17.139 1.00 60.22 90 PHE A O 1
ATOM 746 N N . SER A 1 91 ? -12.902 -7.355 15.375 1.00 58.53 91 SER A N 1
ATOM 747 C CA . SER A 1 91 ? -14.031 -6.632 14.779 1.00 58.53 91 SER A CA 1
ATOM 748 C C . SER A 1 91 ? -15.293 -6.771 15.655 1.00 58.53 91 SER A C 1
ATOM 750 O O . SER A 1 91 ? -16.304 -7.352 15.270 1.00 58.53 91 SER A O 1
ATOM 752 N N . LYS A 1 92 ? -15.245 -6.280 16.899 1.00 57.50 92 LYS A N 1
ATOM 753 C CA . LYS A 1 92 ? -16.400 -6.236 17.805 1.00 57.50 92 LYS A CA 1
ATOM 754 C C . LYS A 1 92 ? -17.301 -5.039 17.505 1.00 57.50 92 LYS A C 1
ATOM 756 O O . LYS A 1 92 ? -16.874 -4.025 16.966 1.00 57.50 92 LYS A O 1
ATOM 761 N N . ASN A 1 93 ? -18.538 -5.163 17.988 1.00 56.44 93 ASN A N 1
ATOM 762 C CA . ASN A 1 93 ? -19.706 -4.281 17.885 1.00 56.44 93 ASN A CA 1
ATOM 763 C C . ASN A 1 93 ? -19.559 -2.794 18.307 1.00 56.4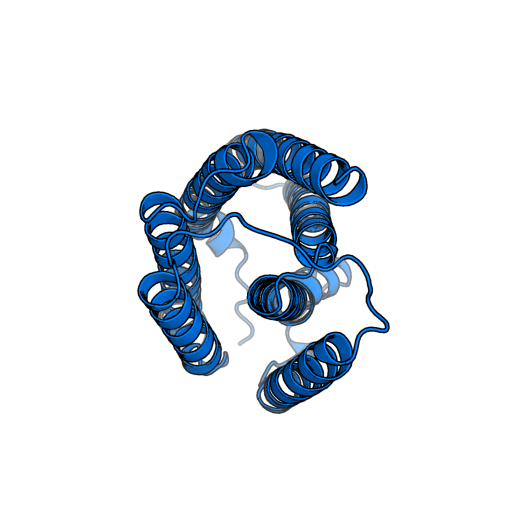4 93 ASN A C 1
ATOM 765 O O . ASN A 1 93 ? -20.575 -2.155 18.573 1.00 56.44 93 ASN A O 1
ATOM 769 N N . ARG A 1 94 ? -18.358 -2.219 18.408 1.00 57.84 94 ARG A N 1
ATOM 770 C CA . ARG A 1 94 ? -18.153 -0.811 18.783 1.00 57.84 94 ARG A CA 1
ATOM 771 C C . ARG A 1 94 ? -17.672 0.016 17.594 1.00 57.84 94 ARG A C 1
ATOM 773 O O . ARG A 1 94 ? -16.965 -0.489 16.727 1.00 57.84 94 ARG A O 1
ATOM 780 N N . HIS A 1 95 ? -18.069 1.284 17.592 1.00 64.19 95 HIS A N 1
ATOM 781 C CA . HIS A 1 95 ? -17.631 2.286 16.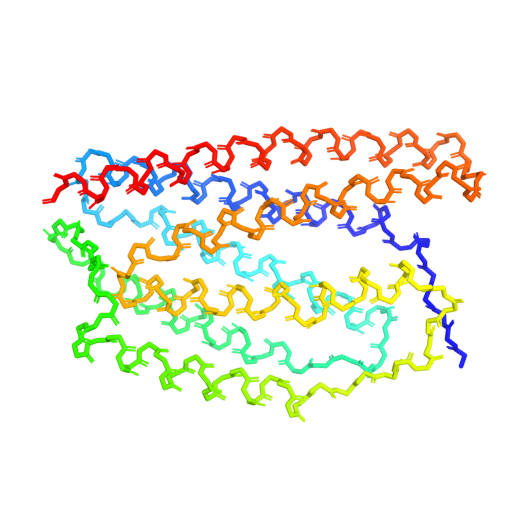626 1.00 64.19 95 HIS A CA 1
ATOM 782 C C . HIS A 1 95 ? -16.103 2.429 16.608 1.00 64.19 95 HIS A C 1
ATOM 784 O O . HIS A 1 95 ? -15.418 2.157 17.603 1.00 64.19 95 HIS A O 1
ATOM 790 N N . ILE A 1 96 ? -15.568 2.821 15.451 1.00 70.56 96 ILE A N 1
ATOM 791 C CA . ILE A 1 96 ? -14.132 3.012 15.263 1.00 70.56 96 ILE A CA 1
ATOM 792 C C . ILE A 1 96 ? -13.741 4.391 15.779 1.00 70.56 96 ILE A C 1
ATOM 794 O O . ILE A 1 96 ? -14.135 5.397 15.201 1.00 70.56 96 ILE A O 1
ATOM 798 N N . ASN A 1 97 ? -12.889 4.417 16.803 1.00 70.88 97 ASN A N 1
ATOM 799 C CA . ASN A 1 97 ? -12.211 5.635 17.230 1.00 70.88 97 ASN A CA 1
ATOM 800 C C . ASN A 1 97 ? -10.736 5.529 16.850 1.00 70.88 97 ASN A C 1
ATOM 802 O O . ASN A 1 97 ? -10.037 4.622 17.322 1.00 70.88 97 ASN A O 1
ATOM 806 N N . PHE A 1 98 ? -10.297 6.439 15.984 1.00 74.94 98 PHE A N 1
ATOM 807 C CA . PHE A 1 98 ? -8.892 6.619 15.649 1.00 74.94 98 PHE A CA 1
ATOM 808 C C . PHE A 1 98 ? -8.236 7.557 16.666 1.00 74.94 98 PHE A C 1
ATOM 810 O O . PHE A 1 98 ? -8.774 8.603 17.015 1.00 74.94 98 PHE A O 1
ATOM 817 N N . GLU A 1 99 ? -7.054 7.177 17.132 1.00 78.19 99 GLU A N 1
ATOM 818 C CA . GLU A 1 99 ? -6.194 7.999 17.966 1.00 78.19 99 GLU A CA 1
ATOM 819 C C . GLU A 1 99 ? -5.480 9.033 17.082 1.00 78.19 99 GLU A C 1
ATOM 821 O O . GLU A 1 99 ? -4.763 8.693 16.135 1.00 78.19 99 GLU A O 1
ATOM 826 N N . ASN A 1 100 ? -5.660 10.315 17.394 1.00 75.81 100 ASN A N 1
ATOM 827 C CA . ASN A 1 100 ? -4.962 11.408 16.711 1.00 75.81 100 ASN A CA 1
ATOM 828 C C . ASN A 1 100 ? -3.660 11.812 17.418 1.00 75.81 100 ASN A C 1
ATOM 830 O O . ASN A 1 100 ? -2.843 12.527 16.838 1.00 75.81 100 ASN A O 1
ATOM 834 N N . ASN A 1 101 ? -3.452 11.363 18.659 1.00 76.94 101 ASN A N 1
ATOM 835 C CA . ASN A 1 101 ? -2.340 11.811 19.481 1.00 76.94 101 ASN A CA 1
ATOM 836 C C . ASN A 1 101 ? -1.113 10.894 19.357 1.00 76.94 101 ASN A C 1
ATOM 838 O O . ASN A 1 101 ? -1.003 9.870 20.036 1.00 76.94 101 ASN A O 1
ATOM 842 N N . LEU A 1 102 ? -0.150 11.311 18.532 1.00 66.88 102 LEU A N 1
ATOM 843 C CA . LEU A 1 102 ? 1.148 10.644 18.358 1.00 66.88 102 LEU A CA 1
ATOM 844 C C . LEU A 1 102 ? 2.052 10.694 19.607 1.00 66.88 102 LEU A C 1
ATOM 846 O O . LEU A 1 102 ? 3.086 10.041 19.616 1.00 66.88 102 LEU A O 1
ATOM 850 N N . MET A 1 103 ? 1.671 11.418 20.665 1.00 71.88 103 MET A N 1
ATOM 851 C CA . MET A 1 103 ? 2.353 11.407 21.971 1.00 71.88 103 MET A CA 1
ATOM 852 C C . MET A 1 103 ? 1.657 10.497 22.998 1.00 71.88 103 MET A C 1
ATOM 854 O O . MET A 1 103 ? 2.000 10.492 24.179 1.00 71.88 103 MET A O 1
ATOM 858 N N . SER A 1 104 ? 0.650 9.723 22.583 1.00 73.44 104 SER A N 1
ATOM 859 C CA . SER A 1 104 ? -0.018 8.769 23.470 1.00 73.44 104 SER A CA 1
ATOM 860 C C . SER A 1 104 ? 0.903 7.600 23.845 1.00 73.44 104 SER A C 1
ATOM 862 O O . SER A 1 104 ? 1.806 7.224 23.099 1.00 73.44 104 SER A O 1
ATOM 864 N N . LYS A 1 105 ? 0.619 6.922 24.968 1.00 75.75 105 LYS A N 1
ATOM 865 C CA . LYS A 1 105 ? 1.339 5.691 25.361 1.00 75.75 105 LYS A CA 1
ATOM 866 C C . LYS A 1 105 ? 1.320 4.615 24.263 1.00 75.75 105 LYS A C 1
ATOM 868 O O . LYS A 1 105 ? 2.246 3.819 24.170 1.00 75.75 105 LYS A O 1
ATOM 873 N N . ARG A 1 106 ? 0.285 4.602 23.411 1.00 74.75 106 ARG A N 1
ATOM 874 C CA . ARG A 1 106 ? 0.164 3.689 22.261 1.00 74.75 106 ARG A CA 1
ATOM 875 C C . ARG A 1 106 ? 1.138 4.013 21.130 1.00 74.75 106 ARG A C 1
ATOM 877 O O . ARG A 1 106 ? 1.525 3.105 20.402 1.00 74.75 106 ARG A O 1
ATOM 884 N N . ALA A 1 107 ? 1.568 5.265 21.005 1.00 77.38 107 ALA A N 1
ATOM 885 C CA . ALA A 1 107 ? 2.510 5.674 19.971 1.00 77.38 107 ALA A CA 1
ATOM 886 C C . ALA A 1 107 ? 3.912 5.101 20.211 1.00 77.38 107 ALA A C 1
ATOM 888 O O . ALA A 1 107 ? 4.609 4.775 19.257 1.00 77.38 107 ALA A O 1
ATOM 889 N N . ILE A 1 108 ? 4.288 4.882 21.477 1.00 81.19 108 ILE A N 1
ATOM 890 C CA . ILE A 1 108 ? 5.528 4.183 21.837 1.00 81.19 108 ILE A CA 1
ATOM 891 C C . ILE A 1 108 ? 5.509 2.754 21.278 1.00 81.19 108 ILE A C 1
ATOM 893 O O . ILE A 1 108 ? 6.476 2.326 20.655 1.00 81.19 108 ILE A O 1
ATOM 897 N N . PHE A 1 109 ? 4.392 2.033 21.427 1.00 79.25 109 PHE A N 1
ATOM 898 C CA . PHE A 1 109 ? 4.251 0.683 20.873 1.00 79.25 109 PHE A CA 1
ATOM 899 C C . PHE A 1 109 ? 4.294 0.672 19.341 1.00 79.25 109 PHE A C 1
ATOM 901 O O . PHE A 1 109 ? 4.941 -0.200 18.764 1.00 79.25 109 PHE A O 1
ATOM 908 N N . LEU A 1 110 ? 3.681 1.662 18.682 1.00 80.75 110 LEU A N 1
ATOM 909 C CA . LEU A 1 110 ? 3.807 1.853 17.233 1.00 80.75 110 LEU A CA 1
ATOM 910 C C . LEU A 1 110 ? 5.268 2.059 16.824 1.00 80.75 110 LEU A C 1
ATOM 912 O O . LEU A 1 110 ? 5.741 1.398 15.906 1.00 80.75 110 LEU A O 1
ATOM 916 N N . PHE A 1 111 ? 5.990 2.953 17.503 1.00 82.19 111 PHE A N 1
ATOM 917 C CA . PHE A 1 111 ? 7.366 3.281 17.141 1.00 82.19 111 PHE A CA 1
ATOM 918 C C . PHE A 1 111 ? 8.312 2.099 17.361 1.00 82.19 111 PHE A C 1
ATOM 920 O O . PHE A 1 111 ? 9.083 1.767 16.468 1.00 82.19 111 PHE A O 1
ATOM 927 N N . ILE A 1 112 ? 8.216 1.416 18.505 1.00 84.06 112 ILE A N 1
ATOM 928 C CA . ILE A 1 112 ? 9.057 0.252 18.816 1.00 84.06 112 ILE A CA 1
ATOM 929 C C . ILE A 1 112 ? 8.823 -0.871 17.804 1.00 84.06 112 ILE A C 1
ATOM 931 O O . ILE A 1 112 ? 9.784 -1.426 17.275 1.00 84.06 112 ILE A O 1
ATOM 935 N N . THR A 1 113 ? 7.560 -1.194 17.509 1.00 80.62 113 THR A N 1
ATOM 936 C CA . THR A 1 113 ? 7.242 -2.242 16.528 1.00 80.62 113 THR A CA 1
ATOM 937 C C . THR A 1 113 ? 7.712 -1.856 15.133 1.00 80.62 113 THR A C 1
ATOM 939 O O . THR A 1 113 ? 8.364 -2.663 14.476 1.00 80.62 113 THR A O 1
ATOM 942 N N . PHE A 1 114 ? 7.469 -0.617 14.701 1.00 83.88 114 PHE A N 1
ATOM 943 C CA . PHE A 1 114 ? 7.947 -0.139 13.409 1.00 83.88 114 PHE A CA 1
ATOM 944 C C . PHE A 1 114 ? 9.470 -0.201 13.300 1.00 83.88 114 PHE A C 1
ATOM 946 O O . PHE A 1 114 ? 9.970 -0.779 12.344 1.00 83.88 114 PHE A O 1
ATOM 953 N N . VAL A 1 115 ? 10.207 0.340 14.273 1.00 84.12 115 VAL A N 1
ATOM 954 C CA . VAL A 1 115 ? 11.676 0.335 14.258 1.00 84.12 115 VAL A CA 1
ATOM 955 C C . VAL A 1 115 ? 12.216 -1.092 14.272 1.00 84.12 115 VAL A C 1
ATOM 957 O O . VAL A 1 115 ? 13.119 -1.396 13.499 1.00 84.12 115 VAL A O 1
ATOM 960 N N . GLY A 1 116 ? 11.642 -1.985 15.083 1.00 81.19 116 GLY A N 1
ATOM 961 C CA . GLY A 1 116 ? 12.041 -3.392 15.123 1.00 81.19 116 GLY A CA 1
ATOM 962 C C . GLY A 1 116 ? 11.880 -4.083 13.768 1.00 81.19 116 GLY A C 1
ATOM 963 O O . GLY A 1 116 ? 12.839 -4.647 13.244 1.00 81.19 116 GLY A O 1
ATOM 964 N N . PHE A 1 117 ? 10.697 -3.988 13.155 1.00 76.50 117 PHE A N 1
ATOM 965 C CA . PHE A 1 117 ? 10.451 -4.592 11.843 1.00 76.50 117 PHE A CA 1
ATOM 966 C C . PHE A 1 117 ? 11.216 -3.893 10.711 1.00 76.50 117 PHE A C 1
ATOM 968 O O . PHE A 1 117 ? 11.679 -4.567 9.797 1.00 76.50 117 PHE A O 1
ATOM 975 N N . ALA A 1 118 ? 11.401 -2.572 10.769 1.00 78.88 118 ALA A N 1
ATOM 976 C CA . ALA A 1 118 ? 12.171 -1.817 9.782 1.00 78.88 118 ALA A CA 1
ATOM 977 C C . ALA A 1 118 ? 13.670 -2.145 9.843 1.00 78.88 118 ALA A C 1
ATOM 979 O O . ALA A 1 118 ? 14.317 -2.246 8.806 1.00 78.88 118 ALA A O 1
ATOM 980 N N . LEU A 1 119 ? 14.232 -2.352 11.035 1.00 80.69 119 LEU A N 1
ATOM 981 C CA . LEU A 1 119 ? 15.619 -2.795 11.178 1.00 80.69 119 LEU A CA 1
ATOM 982 C C . LEU A 1 119 ? 15.798 -4.223 10.676 1.00 80.69 119 LEU A C 1
ATOM 984 O O . LEU A 1 119 ? 16.722 -4.475 9.910 1.00 80.69 119 LEU A O 1
ATOM 988 N N . LEU A 1 120 ? 14.895 -5.139 11.041 1.00 76.88 120 LEU A N 1
ATOM 989 C CA . LEU A 1 120 ? 14.893 -6.496 10.487 1.00 76.88 120 LEU A CA 1
ATOM 990 C C . LEU A 1 120 ? 14.795 -6.466 8.959 1.00 76.88 120 LEU A C 1
ATOM 992 O O . LEU A 1 120 ? 15.518 -7.196 8.286 1.00 76.88 120 LEU A O 1
ATOM 996 N N . TYR A 1 121 ? 13.957 -5.582 8.415 1.00 73.31 121 TYR A N 1
ATOM 997 C CA . TYR A 1 121 ? 13.838 -5.361 6.981 1.00 73.31 121 TYR A CA 1
ATOM 998 C C . TYR A 1 121 ? 15.177 -4.959 6.359 1.00 73.31 121 TYR A C 1
ATOM 1000 O O . TYR A 1 121 ? 15.680 -5.651 5.483 1.00 73.31 121 TYR A O 1
ATOM 1008 N N . VAL A 1 122 ? 15.791 -3.880 6.851 1.00 74.25 122 VAL A N 1
ATOM 1009 C CA . VAL A 1 122 ? 17.047 -3.362 6.295 1.00 74.25 122 VAL A CA 1
ATOM 1010 C C . VAL A 1 122 ? 18.198 -4.360 6.448 1.00 74.25 122 VAL A C 1
ATOM 1012 O O . VAL A 1 122 ? 19.000 -4.496 5.532 1.00 74.25 122 VAL A O 1
ATOM 1015 N N . LEU A 1 123 ? 18.266 -5.098 7.559 1.00 73.19 123 LEU A N 1
ATOM 1016 C CA . LEU A 1 123 ? 19.312 -6.100 7.802 1.00 73.19 123 LEU A CA 1
ATOM 1017 C C . LEU A 1 123 ? 19.177 -7.354 6.929 1.00 73.19 123 LEU A C 1
ATOM 1019 O O . LEU A 1 123 ? 20.167 -8.040 6.698 1.00 73.19 123 LEU A O 1
ATOM 1023 N N . THR A 1 124 ? 17.970 -7.669 6.456 1.00 68.81 124 THR A N 1
ATOM 1024 C CA . THR A 1 124 ? 17.706 -8.838 5.597 1.00 68.81 124 THR A CA 1
ATOM 1025 C C . THR A 1 124 ? 17.698 -8.497 4.106 1.00 68.81 124 THR A C 1
ATOM 1027 O O . THR A 1 124 ? 17.540 -9.389 3.269 1.00 68.81 124 THR A O 1
ATOM 1030 N N . LEU A 1 125 ? 17.898 -7.222 3.751 1.00 67.19 125 LEU A N 1
ATOM 1031 C CA . LEU A 1 125 ? 18.064 -6.795 2.367 1.00 67.19 125 LEU A CA 1
ATOM 1032 C C . LEU A 1 125 ? 19.391 -7.315 1.811 1.00 67.19 125 LEU A C 1
ATOM 1034 O O . LEU A 1 125 ? 20.457 -6.771 2.083 1.00 67.19 125 LEU A O 1
ATOM 1038 N N . ASN A 1 126 ? 19.303 -8.336 0.966 1.00 61.69 126 ASN A N 1
ATOM 1039 C CA . ASN A 1 126 ? 20.408 -8.787 0.135 1.00 61.69 126 ASN A CA 1
ATOM 1040 C C . ASN A 1 126 ? 20.191 -8.273 -1.296 1.00 61.69 126 ASN A C 1
ATOM 1042 O O . ASN A 1 126 ? 19.569 -8.952 -2.111 1.00 61.69 126 ASN A O 1
ATOM 1046 N N . PHE A 1 127 ? 20.616 -7.036 -1.572 1.00 62.16 127 PHE A N 1
ATOM 1047 C CA . PHE A 1 127 ? 20.484 -6.409 -2.890 1.00 62.16 127 PHE A CA 1
ATOM 1048 C C . PHE A 1 127 ? 21.822 -5.829 -3.354 1.00 62.16 127 PHE A C 1
ATOM 1050 O O . PHE A 1 127 ? 22.467 -5.079 -2.621 1.00 62.16 127 PHE A O 1
ATOM 1057 N N . ASP A 1 128 ? 22.218 -6.148 -4.586 1.00 64.25 128 ASP A N 1
ATOM 1058 C CA . ASP A 1 128 ? 23.440 -5.618 -5.189 1.00 64.25 128 ASP A CA 1
ATOM 1059 C C . ASP A 1 128 ? 23.169 -4.255 -5.848 1.00 64.25 128 ASP A C 1
ATOM 1061 O O . ASP A 1 128 ? 22.642 -4.157 -6.961 1.00 64.25 128 ASP A O 1
ATOM 1065 N N . PHE A 1 129 ? 23.529 -3.177 -5.149 1.00 61.62 129 PHE A N 1
ATOM 1066 C CA . PHE A 1 129 ? 23.369 -1.805 -5.643 1.00 61.62 129 PHE A CA 1
ATOM 1067 C C . PHE A 1 129 ? 24.258 -1.480 -6.852 1.00 61.62 129 PHE A C 1
ATOM 1069 O O . PHE A 1 129 ? 23.957 -0.528 -7.575 1.00 61.62 129 PHE A O 1
ATOM 1076 N N . ASN A 1 130 ? 25.293 -2.281 -7.133 1.00 57.72 130 ASN A N 1
ATOM 1077 C CA . ASN A 1 130 ? 26.157 -2.090 -8.303 1.00 57.72 130 ASN A CA 1
ATOM 1078 C C . ASN A 1 130 ? 25.486 -2.520 -9.619 1.00 57.72 130 ASN A C 1
ATOM 1080 O O . ASN A 1 130 ? 26.054 -2.350 -10.695 1.00 57.72 130 ASN A O 1
ATOM 1084 N N . CYS A 1 131 ? 24.269 -3.062 -9.550 1.00 57.47 131 CYS A N 1
ATOM 1085 C CA . CYS A 1 131 ? 23.540 -3.605 -10.690 1.00 57.47 131 CYS A CA 1
ATOM 1086 C C . CYS A 1 131 ? 22.790 -2.538 -11.524 1.00 57.47 131 CYS A C 1
ATOM 1088 O O . CYS A 1 131 ? 22.205 -2.869 -12.554 1.00 57.47 131 CYS A O 1
ATOM 1090 N N . SER A 1 132 ? 22.790 -1.262 -11.112 1.00 56.75 132 SER A N 1
ATOM 1091 C CA . SER A 1 132 ? 22.048 -0.176 -11.776 1.00 56.75 132 SER A CA 1
ATOM 1092 C C . SER A 1 132 ? 22.960 0.759 -12.576 1.00 56.75 132 SER A C 1
ATOM 1094 O O . SER A 1 132 ? 23.919 1.310 -12.042 1.00 56.75 132 SER A O 1
ATOM 1096 N N . THR A 1 133 ? 22.640 0.976 -13.853 1.00 58.53 133 THR A N 1
ATOM 1097 C CA . THR A 1 133 ? 23.478 1.735 -14.797 1.00 58.53 133 THR A CA 1
ATOM 1098 C C . THR A 1 133 ? 23.154 3.232 -14.872 1.00 58.53 133 THR A C 1
ATOM 1100 O O . THR A 1 133 ? 23.951 3.986 -15.428 1.00 58.53 133 THR A O 1
ATOM 1103 N N . THR A 1 134 ? 22.028 3.704 -14.311 1.00 63.66 134 THR A N 1
ATOM 1104 C CA . THR A 1 134 ? 21.637 5.129 -14.359 1.00 63.66 134 THR A CA 1
ATOM 1105 C C . THR A 1 134 ? 21.040 5.641 -13.035 1.00 63.66 134 THR A C 1
ATOM 1107 O O . THR A 1 134 ? 20.379 4.894 -12.307 1.00 63.66 134 THR A O 1
ATOM 1110 N N . PRO A 1 135 ? 21.218 6.934 -12.696 1.00 66.69 135 PRO A N 1
ATOM 1111 C CA . PRO A 1 135 ? 20.772 7.494 -11.414 1.00 66.69 135 PRO A CA 1
ATOM 1112 C C . PRO A 1 135 ? 19.245 7.489 -11.227 1.00 66.69 135 PRO A C 1
ATOM 1114 O O . PRO A 1 135 ? 18.767 7.317 -10.107 1.00 66.69 135 PRO A O 1
ATOM 1117 N N . TYR A 1 136 ? 18.458 7.617 -12.302 1.00 67.25 136 TYR A N 1
ATOM 1118 C CA . TYR A 1 136 ? 16.993 7.527 -12.212 1.00 67.25 136 TYR A CA 1
ATOM 1119 C C . TYR A 1 136 ? 16.518 6.084 -11.964 1.00 67.25 136 TYR A C 1
ATOM 1121 O O . TYR A 1 136 ? 15.550 5.874 -11.235 1.00 67.25 136 TYR A O 1
ATOM 1129 N N . LEU A 1 137 ? 17.231 5.083 -12.496 1.00 65.31 137 LEU A N 1
ATOM 1130 C CA . LEU A 1 137 ? 16.977 3.673 -12.195 1.00 65.31 137 LEU A CA 1
ATOM 1131 C C . LEU A 1 137 ? 17.276 3.366 -10.730 1.00 65.31 137 LEU A C 1
ATOM 1133 O O . LEU A 1 137 ? 16.471 2.709 -10.075 1.00 65.31 137 LEU A O 1
ATOM 1137 N N . VAL A 1 138 ? 18.372 3.908 -10.186 1.00 70.06 138 VAL A N 1
ATOM 1138 C CA . VAL A 1 138 ? 18.679 3.807 -8.749 1.00 70.06 138 VAL A CA 1
ATOM 1139 C C . VAL A 1 138 ? 17.540 4.387 -7.910 1.00 70.06 138 VAL A C 1
ATOM 1141 O O . VAL A 1 138 ? 17.134 3.763 -6.933 1.00 70.06 138 VAL A O 1
ATOM 1144 N N . PHE A 1 139 ? 16.976 5.532 -8.305 1.00 71.94 139 PHE A N 1
ATOM 1145 C CA . PHE A 1 139 ? 15.844 6.135 -7.601 1.00 71.94 139 PHE A CA 1
ATOM 1146 C C . PHE A 1 139 ? 14.600 5.232 -7.599 1.00 71.94 139 PHE A C 1
ATOM 1148 O O . PHE A 1 139 ? 14.031 4.994 -6.536 1.00 71.94 139 PHE A O 1
ATOM 1155 N N . ILE A 1 140 ? 14.205 4.678 -8.752 1.00 70.69 140 ILE A N 1
ATOM 1156 C CA . ILE A 1 140 ? 13.051 3.763 -8.855 1.00 70.69 140 ILE A CA 1
ATOM 1157 C C . ILE A 1 140 ? 13.287 2.489 -8.033 1.00 70.69 140 ILE A C 1
ATOM 1159 O O . ILE A 1 140 ? 12.392 2.029 -7.324 1.00 70.69 140 ILE A O 1
ATOM 1163 N N . ILE A 1 141 ? 14.500 1.938 -8.081 1.00 71.00 141 ILE A N 1
ATOM 1164 C CA . ILE A 1 141 ? 14.890 0.761 -7.299 1.00 71.00 141 ILE A CA 1
ATOM 1165 C C . ILE A 1 141 ? 14.796 1.060 -5.800 1.00 71.00 141 ILE A C 1
ATOM 1167 O O . ILE A 1 141 ? 14.188 0.290 -5.061 1.00 71.00 141 ILE A O 1
ATOM 1171 N N . LEU A 1 142 ? 15.330 2.193 -5.345 1.00 75.12 142 LEU A N 1
ATOM 1172 C CA . LEU A 1 142 ? 15.280 2.608 -3.943 1.00 75.12 142 LEU A CA 1
ATOM 1173 C C . LEU A 1 142 ? 13.831 2.834 -3.485 1.00 75.12 142 LEU A C 1
ATOM 1175 O O . LEU A 1 142 ? 13.451 2.419 -2.389 1.00 75.12 142 LEU A O 1
ATOM 1179 N N . LEU A 1 143 ? 12.994 3.408 -4.350 1.00 74.69 143 LEU A N 1
ATOM 1180 C CA . LEU A 1 143 ? 11.569 3.587 -4.094 1.00 74.69 143 LEU A CA 1
ATOM 1181 C C . LEU A 1 143 ? 10.859 2.237 -3.891 1.00 74.69 143 LEU A C 1
ATOM 1183 O O . LEU A 1 143 ? 10.149 2.047 -2.904 1.00 74.69 143 LEU A O 1
ATOM 1187 N N . GLN A 1 144 ? 11.093 1.281 -4.794 1.00 73.56 144 GLN A N 1
ATOM 1188 C CA . GLN A 1 144 ? 10.449 -0.034 -4.778 1.00 73.56 144 GLN A CA 1
ATOM 1189 C C . GLN A 1 144 ? 10.959 -0.966 -3.683 1.00 73.56 144 GLN A C 1
ATOM 1191 O O . GLN A 1 144 ? 10.172 -1.723 -3.118 1.00 73.56 144 GLN A O 1
ATOM 1196 N N . ILE A 1 145 ? 12.261 -0.931 -3.405 1.00 71.50 145 ILE A N 1
ATOM 1197 C CA . ILE A 1 145 ? 12.906 -1.837 -2.458 1.00 71.50 145 ILE A CA 1
ATOM 1198 C C . ILE A 1 145 ? 12.907 -1.245 -1.060 1.00 71.50 145 ILE 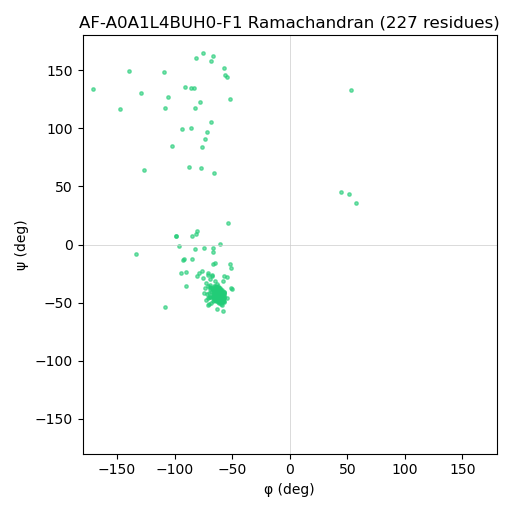A C 1
ATOM 1200 O O . ILE A 1 145 ? 12.755 -1.984 -0.112 1.00 71.50 145 ILE A O 1
ATOM 1204 N N . ILE A 1 146 ? 13.061 0.055 -0.860 1.00 74.12 146 ILE A N 1
ATOM 1205 C CA . ILE A 1 146 ? 13.206 0.592 0.500 1.00 74.12 146 ILE A CA 1
ATOM 1206 C C . ILE A 1 146 ? 11.952 1.354 0.900 1.00 74.12 146 ILE A C 1
ATOM 1208 O O . ILE A 1 146 ? 11.334 1.055 1.922 1.00 74.12 146 ILE A O 1
ATOM 1212 N N . VAL A 1 147 ? 11.538 2.317 0.080 1.00 81.75 147 VAL A N 1
ATOM 1213 C CA . VAL A 1 147 ? 10.515 3.290 0.479 1.00 81.75 147 VAL A CA 1
ATOM 1214 C C . VAL A 1 147 ? 9.128 2.657 0.575 1.00 81.75 147 VAL A C 1
ATOM 1216 O O . VAL A 1 147 ? 8.489 2.782 1.619 1.00 81.75 147 VAL A O 1
ATOM 1219 N N . TYR A 1 148 ? 8.646 1.956 -0.456 1.00 78.19 148 TYR A N 1
ATOM 1220 C CA . TYR A 1 148 ? 7.298 1.378 -0.422 1.00 78.19 148 TYR A CA 1
ATOM 1221 C C . TYR A 1 148 ? 7.107 0.307 0.651 1.00 78.19 148 TYR A C 1
ATOM 1223 O O . TYR A 1 148 ? 6.096 0.390 1.350 1.00 78.19 148 TYR A O 1
ATOM 1231 N N . PRO A 1 149 ? 8.023 -0.660 0.848 1.00 76.69 149 PRO A N 1
ATOM 1232 C CA . PRO A 1 149 ? 7.860 -1.660 1.900 1.00 76.69 149 PRO A CA 1
ATOM 1233 C C . PRO A 1 149 ? 7.843 -1.035 3.296 1.00 76.69 149 PRO A C 1
ATOM 1235 O O . PRO A 1 149 ? 6.998 -1.398 4.112 1.00 76.69 149 PRO A O 1
ATOM 1238 N N . LEU A 1 150 ? 8.698 -0.038 3.557 1.00 82.75 150 LEU A N 1
ATOM 1239 C CA . LEU A 1 150 ? 8.710 0.675 4.836 1.00 82.75 150 LEU A CA 1
ATOM 1240 C C . LEU A 1 150 ? 7.459 1.537 5.040 1.00 82.75 150 LEU A C 1
ATOM 1242 O O . LEU A 1 150 ? 6.902 1.543 6.137 1.00 82.75 150 LEU A O 1
ATOM 1246 N N . LEU A 1 151 ? 6.978 2.230 4.002 1.00 85.31 151 LEU A N 1
ATOM 1247 C CA . LEU A 1 151 ? 5.721 2.985 4.063 1.00 85.31 151 LEU A CA 1
ATOM 1248 C C . LEU A 1 151 ? 4.526 2.063 4.295 1.00 85.31 151 LEU A C 1
ATOM 1250 O O . LEU A 1 151 ? 3.664 2.376 5.112 1.00 85.31 151 LEU A O 1
ATOM 1254 N N . LEU A 1 152 ? 4.480 0.923 3.605 1.00 82.75 152 LEU A N 1
ATOM 1255 C CA . LEU A 1 152 ? 3.438 -0.080 3.778 1.00 82.75 152 LEU A CA 1
ATOM 1256 C C . LEU A 1 152 ? 3.465 -0.631 5.206 1.00 82.75 152 LEU A C 1
ATOM 1258 O O . LEU A 1 152 ? 2.438 -0.620 5.879 1.00 82.75 152 LEU A O 1
ATOM 1262 N N . LEU A 1 153 ? 4.638 -1.039 5.695 1.00 81.50 153 LEU A N 1
ATOM 1263 C CA . LEU A 1 153 ? 4.835 -1.529 7.057 1.00 81.50 153 LEU A CA 1
ATOM 1264 C C . LEU A 1 153 ? 4.386 -0.488 8.091 1.00 81.50 153 LEU A C 1
ATOM 1266 O O . LEU A 1 153 ? 3.587 -0.800 8.973 1.00 81.50 153 LEU A O 1
ATOM 1270 N N . PHE A 1 154 ? 4.837 0.761 7.957 1.00 84.81 154 PHE A N 1
ATOM 1271 C CA . PHE A 1 154 ? 4.435 1.845 8.849 1.00 84.81 154 PHE A CA 1
ATOM 1272 C C . PHE A 1 154 ? 2.926 2.096 8.790 1.00 84.81 154 PHE A C 1
ATOM 1274 O O . PHE A 1 154 ? 2.286 2.222 9.829 1.00 84.81 154 PHE A O 1
ATOM 1281 N N . GLY A 1 155 ? 2.340 2.142 7.591 1.00 85.31 155 GLY A N 1
ATOM 1282 C CA . GLY A 1 155 ? 0.908 2.354 7.392 1.00 85.31 155 GLY A CA 1
ATOM 1283 C C . GLY A 1 155 ? 0.066 1.259 8.043 1.00 85.31 155 GLY A C 1
ATOM 1284 O O . GLY A 1 155 ? -0.904 1.558 8.737 1.00 85.31 155 GLY A O 1
ATOM 1285 N N . ILE A 1 156 ? 0.480 0.003 7.883 1.00 81.19 156 ILE A N 1
ATOM 1286 C CA . ILE A 1 156 ? -0.160 -1.178 8.463 1.00 81.19 156 ILE A CA 1
ATOM 1287 C C . ILE A 1 156 ? -0.062 -1.174 10.000 1.00 81.19 156 ILE A C 1
ATOM 1289 O O . ILE A 1 156 ? -1.066 -1.381 10.686 1.00 81.19 156 ILE A O 1
ATOM 1293 N N . ILE A 1 157 ? 1.117 -0.894 10.561 1.00 80.19 157 ILE A N 1
ATOM 1294 C CA . ILE A 1 157 ? 1.317 -0.811 12.017 1.00 80.19 157 ILE A CA 1
ATOM 1295 C C . ILE A 1 157 ? 0.533 0.375 12.597 1.00 80.19 157 ILE A C 1
ATOM 1297 O O . ILE A 1 157 ? -0.160 0.241 13.606 1.00 80.19 157 ILE A O 1
ATOM 1301 N N . ALA A 1 158 ? 0.575 1.537 11.943 1.00 82.62 158 ALA A N 1
ATOM 1302 C CA . ALA A 1 158 ? -0.205 2.700 12.349 1.00 82.62 158 ALA A CA 1
ATOM 1303 C C . ALA A 1 158 ? -1.708 2.402 12.340 1.00 82.62 158 ALA A C 1
ATOM 1305 O O . ALA A 1 158 ? -2.422 2.792 13.264 1.00 82.62 158 ALA A O 1
ATOM 1306 N N . PHE A 1 159 ? -2.179 1.667 11.336 1.00 81.00 159 PHE A N 1
ATOM 1307 C CA . PHE A 1 159 ? -3.565 1.238 11.230 1.00 81.00 159 PHE A CA 1
ATOM 1308 C C . PHE A 1 159 ? -3.970 0.271 12.355 1.00 81.00 159 PHE A C 1
ATOM 1310 O O . PHE A 1 159 ? -5.012 0.471 12.980 1.00 81.00 159 PHE A O 1
ATOM 1317 N N . LEU A 1 160 ? -3.125 -0.711 12.687 1.00 77.44 160 LEU A N 1
ATOM 1318 C CA . LEU A 1 160 ? -3.332 -1.634 13.811 1.00 77.44 160 LEU A CA 1
ATOM 1319 C C . LEU A 1 160 ? -3.563 -0.906 15.138 1.00 77.44 160 LEU A C 1
ATOM 1321 O O . LEU A 1 160 ? -4.492 -1.220 15.885 1.00 77.44 160 LEU A O 1
ATOM 1325 N N . TYR A 1 161 ? -2.730 0.093 15.421 1.00 75.06 161 TYR A N 1
ATOM 1326 C CA . TYR A 1 161 ? -2.846 0.909 16.628 1.00 75.06 161 TYR A CA 1
ATOM 1327 C C . TYR A 1 161 ? -3.891 2.030 16.504 1.00 75.06 161 TYR A C 1
ATOM 1329 O O . TYR A 1 161 ? -4.015 2.858 17.407 1.00 75.06 161 TYR A O 1
ATOM 1337 N N . ARG A 1 162 ? -4.686 2.020 15.423 1.00 76.06 162 ARG A N 1
ATOM 1338 C CA . ARG A 1 162 ? -5.765 2.966 15.108 1.00 76.06 162 ARG A CA 1
ATOM 1339 C C . ARG A 1 162 ? -5.297 4.415 15.046 1.00 76.06 162 ARG A C 1
ATOM 1341 O O . ARG A 1 162 ? -6.041 5.306 15.429 1.00 76.06 162 ARG A O 1
ATOM 1348 N N . PHE A 1 163 ? -4.095 4.684 14.555 1.00 77.62 163 PHE A N 1
ATOM 1349 C CA . PHE A 1 163 ? -3.616 6.052 14.382 1.00 77.62 163 PHE A CA 1
ATOM 1350 C C . PHE A 1 163 ? -4.100 6.666 13.077 1.00 77.62 163 PHE A C 1
ATOM 1352 O O . PHE A 1 163 ? -3.946 6.075 12.008 1.00 77.62 163 PHE A O 1
ATOM 1359 N N . SER A 1 164 ? -4.586 7.905 13.126 1.00 85.06 164 SER A N 1
ATOM 1360 C CA . SER A 1 164 ? -4.969 8.643 11.911 1.00 85.06 164 SER A CA 1
ATOM 1361 C C . SER A 1 164 ? -3.792 8.950 10.980 1.00 85.06 164 SER A C 1
ATOM 1363 O O . SER A 1 164 ? -3.989 9.234 9.797 1.00 85.06 164 SER A O 1
ATOM 1365 N N . ALA A 1 165 ? -2.559 8.839 11.484 1.00 85.31 165 ALA A N 1
ATOM 1366 C CA . ALA A 1 165 ? -1.345 8.929 10.684 1.00 85.31 165 ALA A CA 1
ATOM 1367 C C . ALA A 1 165 ? -1.302 7.890 9.547 1.00 85.31 165 ALA A C 1
ATOM 1369 O O . ALA A 1 165 ? -0.712 8.182 8.508 1.00 85.31 165 ALA A O 1
ATOM 1370 N N . CYS A 1 166 ? -1.972 6.734 9.682 1.00 87.00 166 CYS A N 1
ATOM 1371 C CA . CYS A 1 166 ? -2.018 5.728 8.615 1.00 87.00 166 CYS A CA 1
ATOM 1372 C C . CYS A 1 166 ? -2.584 6.298 7.303 1.00 87.00 166 CYS A C 1
ATOM 1374 O O . CYS A 1 166 ? -2.002 6.074 6.244 1.00 87.00 166 CYS A O 1
ATOM 1376 N N . PHE A 1 167 ? -3.635 7.128 7.361 1.00 88.88 167 PHE A N 1
ATOM 1377 C CA . PHE A 1 167 ? -4.213 7.767 6.175 1.00 88.88 167 PHE A CA 1
ATOM 1378 C C . PHE A 1 167 ? -3.193 8.653 5.458 1.00 88.88 167 PHE A C 1
ATOM 1380 O O . PHE A 1 167 ? -3.114 8.642 4.233 1.00 88.88 167 PHE A O 1
ATOM 1387 N N . ALA A 1 168 ? -2.386 9.407 6.212 1.00 89.56 168 ALA A N 1
ATOM 1388 C CA . ALA A 1 168 ? -1.353 10.266 5.639 1.00 89.56 168 ALA A CA 1
ATOM 1389 C C . ALA A 1 168 ? -0.255 9.459 4.936 1.00 89.56 168 ALA A C 1
ATOM 1391 O O . ALA A 1 168 ? 0.208 9.851 3.869 1.00 89.56 168 ALA A O 1
ATOM 1392 N N . VAL A 1 169 ? 0.115 8.315 5.505 1.00 89.88 169 VAL A N 1
ATOM 1393 C CA . VAL A 1 169 ? 1.152 7.431 4.961 1.00 89.88 169 VAL A CA 1
ATOM 1394 C C . VAL A 1 169 ? 0.672 6.760 3.681 1.00 89.88 169 VAL A C 1
ATOM 1396 O O . VAL A 1 169 ? 1.384 6.786 2.681 1.00 89.88 169 VAL A O 1
ATOM 1399 N N . PHE A 1 170 ? -0.558 6.240 3.664 1.00 88.38 170 PHE A N 1
ATOM 1400 C CA . PHE A 1 170 ? -1.138 5.674 2.447 1.00 88.38 170 PHE A CA 1
ATOM 1401 C C . PHE A 1 170 ? -1.329 6.732 1.352 1.00 88.38 170 PHE A C 1
ATOM 1403 O O . PHE A 1 170 ? -1.056 6.444 0.190 1.00 88.38 170 PHE A O 1
ATOM 1410 N N . MET A 1 171 ? -1.697 7.973 1.699 1.00 90.25 171 MET A N 1
ATOM 1411 C CA . MET A 1 171 ? -1.726 9.080 0.730 1.00 90.25 171 MET A CA 1
ATOM 1412 C C . MET A 1 171 ? -0.339 9.392 0.163 1.00 90.25 171 MET A C 1
ATOM 1414 O O . MET A 1 171 ? -0.210 9.564 -1.046 1.00 90.25 171 MET A O 1
ATOM 1418 N N . ALA A 1 172 ? 0.695 9.441 1.008 1.00 90.12 172 ALA A N 1
ATOM 1419 C CA . ALA A 1 172 ? 2.068 9.659 0.559 1.00 90.12 172 ALA A CA 1
ATOM 1420 C C . ALA A 1 172 ? 2.548 8.526 -0.362 1.00 90.12 172 ALA A C 1
ATOM 1422 O O . ALA A 1 172 ? 3.141 8.797 -1.403 1.00 90.12 172 ALA A O 1
ATOM 1423 N N . ALA A 1 173 ? 2.229 7.270 -0.033 1.00 87.00 173 ALA A N 1
ATOM 1424 C CA . ALA A 1 173 ? 2.534 6.122 -0.882 1.00 87.00 173 ALA A CA 1
ATOM 1425 C C . ALA A 1 173 ? 1.835 6.215 -2.251 1.00 87.00 173 ALA A C 1
ATOM 1427 O O . ALA A 1 173 ? 2.486 6.020 -3.275 1.00 87.00 173 ALA A O 1
ATOM 1428 N N . MET A 1 174 ? 0.547 6.585 -2.286 1.00 87.31 174 MET A N 1
ATOM 1429 C CA . MET A 1 174 ? -0.182 6.813 -3.543 1.00 87.31 174 MET A CA 1
ATOM 1430 C C . MET A 1 174 ? 0.417 7.964 -4.355 1.00 87.31 174 MET A C 1
ATOM 1432 O O . MET A 1 174 ? 0.573 7.840 -5.565 1.00 87.31 174 MET A O 1
ATOM 1436 N N . ALA A 1 175 ? 0.797 9.068 -3.711 1.00 88.94 175 ALA A N 1
ATOM 1437 C CA . ALA A 1 175 ? 1.417 10.202 -4.392 1.00 88.94 175 ALA A CA 1
ATOM 1438 C C . ALA A 1 175 ? 2.773 9.825 -5.007 1.00 88.94 175 ALA A C 1
ATOM 1440 O O . ALA A 1 175 ? 3.032 10.140 -6.165 1.00 88.94 175 ALA A O 1
ATOM 1441 N N . LEU A 1 176 ? 3.612 9.092 -4.269 1.00 85.94 176 LEU A N 1
ATOM 1442 C CA . LEU A 1 176 ? 4.873 8.568 -4.794 1.00 85.94 176 LEU A CA 1
ATOM 1443 C C . LEU A 1 176 ? 4.643 7.612 -5.967 1.00 85.94 176 LEU A C 1
ATOM 1445 O O . LEU A 1 176 ? 5.405 7.640 -6.924 1.00 85.94 176 LEU A O 1
ATOM 1449 N N . PHE A 1 177 ? 3.587 6.797 -5.925 1.00 82.31 177 PHE A N 1
ATOM 1450 C CA . PHE A 1 177 ? 3.216 5.915 -7.036 1.00 82.31 177 PHE A CA 1
ATOM 1451 C C . PHE A 1 177 ? 2.828 6.686 -8.306 1.00 82.31 177 PHE A C 1
ATOM 1453 O O . PHE A 1 177 ? 3.205 6.291 -9.407 1.00 82.31 177 PHE A O 1
ATOM 1460 N N . LEU A 1 178 ? 2.156 7.834 -8.174 1.00 85.56 178 LEU A N 1
ATOM 1461 C CA . LEU A 1 178 ? 1.892 8.725 -9.312 1.00 85.56 178 LEU A CA 1
ATOM 1462 C C . LEU A 1 178 ? 3.186 9.308 -9.899 1.00 85.56 178 LEU A C 1
ATOM 1464 O O . LEU A 1 178 ? 3.319 9.395 -11.120 1.00 85.56 178 LEU A O 1
ATOM 1468 N N . VAL A 1 179 ? 4.151 9.667 -9.045 1.00 85.25 179 VAL A N 1
ATOM 1469 C CA . VAL A 1 179 ? 5.478 10.131 -9.485 1.00 85.25 179 VAL A CA 1
ATOM 1470 C C . VAL A 1 179 ? 6.232 9.012 -10.208 1.00 85.25 179 VAL A C 1
ATOM 1472 O O . VAL A 1 179 ? 6.784 9.251 -11.279 1.00 85.25 179 VAL A O 1
ATOM 1475 N N . GLU A 1 180 ? 6.208 7.784 -9.682 1.00 79.94 180 GLU A N 1
ATOM 1476 C CA . GLU A 1 180 ? 6.795 6.604 -10.333 1.00 79.94 180 GLU A CA 1
ATOM 1477 C C . GLU A 1 180 ? 6.187 6.379 -11.730 1.00 79.94 180 GLU A C 1
ATOM 1479 O O . GLU A 1 180 ? 6.920 6.188 -12.699 1.00 79.94 180 GLU A O 1
ATOM 1484 N N . CYS A 1 181 ? 4.859 6.485 -11.865 1.00 80.19 181 CYS A N 1
ATOM 1485 C CA . CYS A 1 181 ? 4.176 6.377 -13.158 1.00 80.19 181 CYS A CA 1
ATOM 1486 C C . CYS A 1 181 ? 4.638 7.453 -14.152 1.00 80.19 181 CYS A C 1
ATOM 1488 O O . CYS A 1 181 ? 4.907 7.147 -15.314 1.00 80.19 181 CYS A O 1
ATOM 1490 N N . ALA A 1 182 ? 4.774 8.706 -13.707 1.00 81.38 182 ALA A N 1
ATOM 1491 C CA . ALA A 1 182 ? 5.269 9.787 -14.557 1.00 81.38 182 ALA A CA 1
ATOM 1492 C C . ALA A 1 182 ? 6.710 9.527 -15.030 1.00 81.38 182 ALA A C 1
ATOM 1494 O O . ALA A 1 182 ? 7.012 9.702 -16.212 1.00 81.38 182 ALA A O 1
ATOM 1495 N N . LEU A 1 183 ? 7.582 9.046 -14.138 1.00 78.25 183 LEU A N 1
ATOM 1496 C CA . LEU A 1 183 ? 8.960 8.686 -14.477 1.00 78.25 183 LEU A CA 1
ATOM 1497 C C . LEU A 1 183 ? 9.023 7.535 -15.489 1.00 78.25 183 LEU A C 1
ATOM 1499 O O . LEU A 1 183 ? 9.826 7.595 -16.418 1.00 78.25 183 LEU A O 1
ATOM 1503 N N . PHE A 1 184 ? 8.150 6.529 -15.376 1.00 74.31 184 PHE A N 1
ATOM 1504 C CA . PHE A 1 184 ? 8.079 5.442 -16.358 1.00 74.31 184 PHE A CA 1
ATOM 1505 C C . PHE A 1 184 ? 7.654 5.908 -17.750 1.00 74.31 184 PHE A C 1
ATOM 1507 O O . PHE A 1 184 ? 8.163 5.395 -18.750 1.00 74.31 184 PHE A O 1
ATOM 1514 N N . ILE A 1 185 ? 6.739 6.874 -17.845 1.00 75.88 185 ILE A N 1
ATOM 1515 C CA . ILE A 1 185 ? 6.356 7.459 -19.137 1.00 75.88 185 ILE A CA 1
ATOM 1516 C C . ILE A 1 185 ? 7.556 8.180 -19.754 1.00 75.88 185 ILE A C 1
ATOM 1518 O O . ILE A 1 185 ? 7.878 7.937 -20.916 1.00 75.88 185 ILE A O 1
ATOM 1522 N N . VAL A 1 186 ? 8.240 9.021 -18.972 1.00 78.00 186 VAL A N 1
ATOM 1523 C CA . VAL A 1 186 ? 9.416 9.776 -19.430 1.00 78.00 186 VAL A CA 1
ATOM 1524 C C . VAL A 1 186 ? 10.523 8.835 -19.911 1.00 78.00 186 VAL A C 1
ATOM 1526 O O . VAL A 1 186 ? 11.049 9.030 -21.004 1.00 78.00 186 VAL A O 1
ATOM 1529 N N . ASP A 1 187 ? 10.815 7.773 -19.159 1.00 73.50 187 ASP A N 1
ATOM 1530 C CA . ASP A 1 187 ? 11.777 6.735 -19.553 1.00 73.50 187 ASP A CA 1
ATOM 1531 C C . ASP A 1 187 ? 11.418 6.087 -20.898 1.00 73.50 187 ASP A C 1
ATOM 1533 O O . ASP A 1 187 ? 12.261 5.944 -21.783 1.00 73.50 187 ASP A O 1
ATOM 1537 N N . SER A 1 188 ? 10.140 5.754 -21.086 1.00 72.12 188 SER A N 1
ATOM 1538 C CA . SER A 1 188 ? 9.656 5.116 -22.316 1.00 72.12 188 SER A CA 1
ATOM 1539 C C . SER A 1 188 ? 9.825 6.009 -23.547 1.00 72.12 188 SER A C 1
ATOM 1541 O O . SER A 1 188 ? 10.081 5.504 -24.641 1.00 72.12 188 SER A O 1
ATOM 1543 N N . ILE A 1 189 ? 9.682 7.324 -23.364 1.00 76.19 189 ILE A N 1
ATOM 1544 C CA . ILE A 1 189 ? 9.866 8.328 -24.417 1.00 76.19 189 ILE A CA 1
ATOM 1545 C C . ILE A 1 189 ? 11.357 8.482 -24.743 1.00 76.19 189 ILE A C 1
ATOM 1547 O O . ILE A 1 189 ? 11.728 8.433 -25.913 1.00 76.19 189 ILE A O 1
ATOM 1551 N N . ILE A 1 190 ? 12.214 8.624 -23.725 1.00 76.19 190 ILE A N 1
ATOM 1552 C CA . ILE A 1 190 ? 13.664 8.822 -23.899 1.00 76.19 190 ILE A CA 1
ATOM 1553 C C . ILE A 1 190 ? 14.309 7.603 -24.565 1.00 76.19 190 ILE A C 1
ATOM 1555 O O . ILE A 1 190 ? 15.090 7.748 -25.504 1.00 76.19 190 ILE A O 1
ATOM 1559 N N . ASN A 1 191 ? 13.942 6.395 -24.136 1.00 70.00 191 ASN A N 1
ATOM 1560 C CA . ASN A 1 191 ? 14.515 5.152 -24.654 1.00 70.00 191 ASN A CA 1
ATOM 1561 C C . ASN A 1 191 ? 13.903 4.703 -25.991 1.00 70.00 191 ASN A C 1
ATOM 1563 O O . ASN A 1 191 ? 14.156 3.581 -26.427 1.00 70.00 191 ASN A O 1
ATOM 1567 N N . SER A 1 192 ? 13.115 5.561 -26.654 1.00 68.75 192 SER A N 1
ATOM 1568 C CA . SER A 1 192 ? 12.537 5.296 -27.980 1.00 68.75 192 SER A CA 1
ATOM 1569 C C . SER A 1 192 ? 11.796 3.953 -28.045 1.00 68.75 192 SER A C 1
ATOM 1571 O O . SER A 1 192 ? 11.964 3.177 -28.989 1.00 68.75 192 SER A O 1
ATOM 1573 N N . ALA A 1 193 ? 11.005 3.644 -27.010 1.00 66.81 193 ALA A N 1
ATOM 1574 C CA . ALA A 1 193 ? 10.269 2.388 -26.944 1.00 66.81 193 ALA A CA 1
ATOM 1575 C C . ALA A 1 193 ? 9.365 2.220 -28.176 1.00 66.81 193 ALA A C 1
ATOM 1577 O O . ALA A 1 193 ? 8.804 3.189 -28.690 1.00 66.81 193 ALA A O 1
ATOM 1578 N N . SER A 1 194 ? 9.188 0.976 -28.637 1.00 75.69 194 SER A N 1
ATOM 1579 C CA . SER A 1 194 ? 8.273 0.708 -29.752 1.00 75.69 194 SER A CA 1
ATOM 1580 C C . SER A 1 194 ? 6.873 1.261 -29.456 1.00 75.69 194 SER A C 1
ATOM 1582 O O . SER A 1 194 ? 6.404 1.214 -28.314 1.00 75.69 194 SER A O 1
ATOM 1584 N N . TYR A 1 195 ? 6.190 1.761 -30.489 1.00 73.94 195 TYR A N 1
ATOM 1585 C CA . TYR A 1 195 ? 4.880 2.414 -30.362 1.00 73.94 195 TYR A CA 1
ATOM 1586 C C . TYR A 1 195 ? 3.862 1.588 -29.555 1.00 73.94 195 TYR A C 1
ATOM 1588 O O . TYR A 1 195 ? 3.120 2.144 -28.747 1.00 73.94 195 TYR A O 1
ATOM 1596 N N . GLY A 1 196 ? 3.858 0.258 -29.712 1.00 72.38 196 GLY A N 1
ATOM 1597 C CA . GLY A 1 196 ? 2.970 -0.631 -28.955 1.00 72.38 196 GLY A CA 1
ATOM 1598 C C . GLY A 1 196 ? 3.275 -0.677 -27.452 1.00 72.38 196 GLY A C 1
ATOM 1599 O O . GLY A 1 196 ? 2.355 -0.688 -26.634 1.00 72.38 196 GLY A O 1
ATOM 1600 N N . ILE A 1 197 ? 4.553 -0.638 -27.066 1.00 72.00 197 ILE A N 1
ATOM 1601 C CA . ILE A 1 197 ? 4.971 -0.627 -25.654 1.00 72.00 197 ILE A CA 1
ATOM 1602 C C . ILE A 1 197 ? 4.642 0.727 -25.020 1.00 72.00 197 ILE A C 1
ATOM 1604 O O . ILE A 1 197 ? 4.123 0.771 -23.905 1.00 72.00 197 ILE A O 1
ATOM 1608 N N . LEU A 1 198 ? 4.893 1.823 -25.743 1.00 74.88 198 LEU A N 1
ATOM 1609 C CA . LEU A 1 198 ? 4.571 3.177 -25.293 1.00 74.88 198 LEU A CA 1
ATOM 1610 C C . LEU A 1 198 ? 3.066 3.332 -25.022 1.00 74.88 198 LEU A C 1
ATOM 1612 O O . LEU A 1 198 ? 2.675 3.799 -23.954 1.00 74.88 198 LEU A O 1
ATOM 1616 N N . LEU A 1 199 ? 2.222 2.892 -25.961 1.00 77.94 199 LEU A N 1
ATOM 1617 C CA . LEU A 1 199 ? 0.764 2.989 -25.852 1.00 77.94 199 LEU A CA 1
ATOM 1618 C C . LEU A 1 199 ? 0.226 2.159 -24.680 1.00 77.94 199 LEU A C 1
ATOM 1620 O O . LEU A 1 199 ? -0.588 2.650 -23.899 1.00 77.94 199 LEU A O 1
ATOM 1624 N N . THR A 1 200 ? 0.739 0.939 -24.505 1.00 75.12 200 THR A N 1
ATOM 1625 C CA . THR A 1 200 ? 0.378 0.070 -23.375 1.00 75.12 200 THR A CA 1
ATOM 1626 C C . THR A 1 200 ? 0.731 0.721 -22.035 1.00 75.12 200 THR A C 1
ATOM 1628 O O . THR A 1 200 ? -0.107 0.790 -21.136 1.00 75.12 200 THR A O 1
ATOM 1631 N N . ARG A 1 201 ? 1.945 1.273 -21.907 1.00 75.81 201 ARG A N 1
ATOM 1632 C CA . ARG A 1 201 ? 2.390 1.958 -20.682 1.00 75.81 201 ARG A CA 1
ATOM 1633 C C . ARG A 1 201 ? 1.564 3.207 -20.385 1.00 75.81 201 ARG A C 1
ATOM 1635 O O . ARG A 1 201 ? 1.191 3.418 -19.235 1.00 75.81 201 ARG A O 1
ATOM 1642 N N . LEU A 1 202 ? 1.241 4.005 -21.403 1.00 80.94 202 LEU A N 1
ATOM 1643 C CA . LEU A 1 202 ? 0.377 5.179 -21.255 1.00 80.94 202 LEU A CA 1
ATOM 1644 C C . LEU A 1 202 ? -1.025 4.792 -20.778 1.00 80.94 202 LEU A C 1
ATOM 1646 O O . LEU A 1 202 ? -1.552 5.426 -19.866 1.00 80.94 202 LEU A O 1
ATOM 1650 N N . PHE A 1 203 ? -1.606 3.732 -21.343 1.00 83.56 203 PHE A N 1
ATOM 1651 C CA . PHE A 1 203 ? -2.918 3.231 -20.940 1.00 83.56 203 PHE A CA 1
ATOM 1652 C C . PHE A 1 203 ? -2.944 2.805 -19.465 1.00 83.56 203 PHE A C 1
ATOM 1654 O O . PHE A 1 203 ? -3.795 3.268 -18.705 1.00 83.56 203 PHE A O 1
ATOM 1661 N N . PHE A 1 204 ? -1.977 1.992 -19.027 1.00 81.75 204 PHE A N 1
ATOM 1662 C CA . PHE A 1 204 ? -1.880 1.588 -17.621 1.00 81.75 204 PHE A CA 1
ATOM 1663 C C . PHE A 1 204 ? -1.614 2.775 -16.693 1.00 81.75 204 PHE A C 1
ATOM 1665 O O . PHE A 1 204 ? -2.286 2.909 -15.670 1.00 81.75 204 PHE A O 1
ATOM 1672 N N . CYS A 1 205 ? -0.709 3.684 -17.066 1.00 83.38 205 CYS A N 1
ATOM 1673 C CA . CYS A 1 205 ? -0.425 4.876 -16.270 1.00 83.38 205 CYS A CA 1
ATOM 1674 C C . CYS A 1 205 ? -1.645 5.786 -16.120 1.00 83.38 205 CYS A C 1
ATOM 1676 O O . CYS A 1 205 ? -1.850 6.329 -15.039 1.00 83.38 205 CYS A O 1
ATOM 1678 N N . LEU A 1 206 ? -2.480 5.934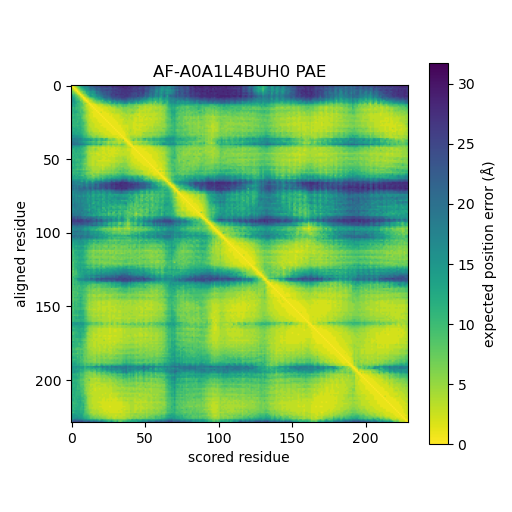 -17.152 1.00 86.56 206 LEU A N 1
ATOM 1679 C CA . LEU A 1 206 ? -3.735 6.684 -17.051 1.00 86.56 206 LEU A CA 1
ATOM 1680 C C . LEU A 1 206 ? -4.679 6.057 -16.022 1.00 86.56 206 LEU A C 1
ATOM 1682 O O . LEU A 1 206 ? -5.221 6.765 -15.174 1.00 86.56 206 LEU A O 1
ATOM 1686 N N . ILE A 1 207 ? -4.840 4.733 -16.052 1.00 86.50 207 ILE A N 1
ATOM 1687 C CA . ILE A 1 207 ? -5.680 4.019 -15.082 1.00 86.50 207 ILE A CA 1
ATOM 1688 C C . ILE A 1 207 ? -5.124 4.187 -13.661 1.00 86.50 207 ILE A C 1
ATOM 1690 O O . ILE A 1 207 ? -5.870 4.499 -12.729 1.00 86.50 207 ILE A O 1
ATOM 1694 N N . TYR A 1 208 ? -3.809 4.047 -13.491 1.00 85.12 208 TYR A N 1
ATOM 1695 C CA . TYR A 1 208 ? -3.125 4.292 -12.223 1.00 85.12 208 TYR A CA 1
ATOM 1696 C C . TYR A 1 208 ? -3.306 5.725 -11.729 1.00 85.12 208 TYR A C 1
ATOM 1698 O O . TYR A 1 208 ? -3.519 5.934 -10.535 1.00 85.12 208 TYR A O 1
ATOM 1706 N N . PHE A 1 209 ? -3.284 6.705 -12.632 1.00 87.19 209 PHE A N 1
ATOM 1707 C CA . PHE A 1 209 ? -3.487 8.105 -12.288 1.00 87.19 209 PHE A CA 1
ATOM 1708 C C . PHE A 1 209 ? -4.896 8.360 -11.754 1.00 87.19 209 PHE A C 1
ATOM 1710 O O . PHE A 1 209 ? -5.073 9.026 -10.730 1.00 87.19 209 PHE A O 1
ATOM 1717 N N . ILE A 1 210 ? -5.901 7.770 -12.403 1.00 90.00 210 ILE A N 1
ATOM 1718 C CA . ILE A 1 210 ? -7.299 7.857 -11.978 1.00 90.00 210 ILE A CA 1
ATOM 1719 C C . ILE A 1 210 ? -7.467 7.199 -10.606 1.00 90.00 210 ILE A C 1
ATOM 1721 O O . ILE A 1 210 ? -7.902 7.852 -9.660 1.00 90.00 210 ILE A O 1
ATOM 1725 N N . TYR A 1 211 ? -7.067 5.938 -10.443 1.00 88.50 211 TYR A N 1
ATOM 1726 C CA . TYR A 1 211 ? -7.241 5.256 -9.159 1.00 88.50 211 TYR A CA 1
ATOM 1727 C C . TYR A 1 211 ? -6.416 5.883 -8.033 1.00 88.50 211 TYR A C 1
ATOM 1729 O O . TYR A 1 211 ? -6.907 5.989 -6.907 1.00 88.50 211 TYR A O 1
ATOM 1737 N N . GLY A 1 212 ? -5.187 6.317 -8.313 1.00 87.00 212 GLY A N 1
ATOM 1738 C CA . GLY A 1 212 ? -4.313 6.964 -7.339 1.00 87.00 212 GLY A CA 1
ATOM 1739 C C . GLY A 1 212 ? -4.882 8.297 -6.858 1.00 87.00 212 GLY A C 1
ATOM 1740 O O . GLY A 1 212 ? -4.988 8.516 -5.652 1.00 87.00 212 GLY A O 1
ATOM 1741 N N . SER A 1 213 ? -5.330 9.158 -7.776 1.00 90.75 213 SER A N 1
ATOM 1742 C CA . SER A 1 213 ? -5.933 10.452 -7.423 1.00 90.75 213 SER A CA 1
ATOM 1743 C C . SER A 1 213 ? -7.231 10.295 -6.626 1.00 90.75 213 SER A C 1
ATOM 1745 O O . SER A 1 213 ? -7.392 10.939 -5.585 1.00 90.75 213 SER A O 1
ATOM 1747 N N . VAL A 1 214 ? -8.121 9.383 -7.033 1.00 92.19 214 VAL A N 1
ATOM 1748 C CA . VAL A 1 214 ? -9.366 9.114 -6.295 1.00 92.19 214 VAL A CA 1
ATOM 1749 C C . VAL A 1 214 ? -9.070 8.495 -4.925 1.00 92.19 214 VAL A C 1
ATOM 1751 O O . VAL A 1 214 ? -9.691 8.880 -3.935 1.00 92.19 214 VAL A O 1
ATOM 1754 N N . SER A 1 215 ? -8.088 7.595 -4.822 1.00 90.06 215 SER A N 1
ATOM 1755 C CA . SER A 1 215 ? -7.670 7.024 -3.533 1.00 90.06 215 SER A CA 1
ATOM 1756 C C . SER A 1 215 ? -7.142 8.095 -2.578 1.00 90.06 215 SER A C 1
ATOM 1758 O O . SER A 1 215 ? -7.519 8.108 -1.407 1.00 90.06 215 SER A O 1
ATOM 1760 N N . ILE A 1 216 ? -6.316 9.029 -3.067 1.00 92.56 216 ILE A N 1
ATOM 1761 C CA . ILE A 1 216 ? -5.823 10.164 -2.271 1.00 92.56 216 ILE A CA 1
ATOM 1762 C C . ILE A 1 216 ? -6.993 11.016 -1.778 1.00 92.56 216 ILE A C 1
ATOM 1764 O O . ILE A 1 216 ? -7.044 11.359 -0.597 1.00 92.56 216 ILE A O 1
ATOM 1768 N N . TYR A 1 217 ? -7.950 11.322 -2.654 1.00 93.19 217 TYR A N 1
ATOM 1769 C CA . TYR A 1 217 ? -9.144 12.077 -2.287 1.00 93.19 217 TYR A CA 1
ATOM 1770 C C . TYR A 1 217 ? -9.947 11.377 -1.177 1.00 93.19 217 TYR A C 1
ATOM 1772 O O . TYR A 1 217 ? -10.227 11.987 -0.143 1.00 93.19 217 TYR A O 1
ATOM 1780 N N . ILE A 1 218 ? -10.232 10.081 -1.339 1.00 92.25 218 ILE A N 1
ATOM 1781 C CA . ILE A 1 218 ? -10.952 9.262 -0.353 1.00 92.25 218 ILE A CA 1
ATOM 1782 C C . ILE A 1 218 ? -10.231 9.259 1.005 1.00 92.25 218 ILE A C 1
ATOM 1784 O O . ILE A 1 218 ? -10.853 9.480 2.049 1.00 92.25 218 ILE A O 1
ATOM 1788 N N . LEU A 1 219 ? -8.919 9.016 1.008 1.00 91.25 219 LEU A N 1
ATOM 1789 C CA . LEU A 1 219 ? -8.114 8.976 2.230 1.00 91.25 219 LEU A CA 1
ATOM 1790 C C . LEU A 1 219 ? -8.057 10.345 2.921 1.00 91.25 219 LEU A C 1
ATOM 1792 O O . LEU A 1 219 ? -8.077 10.414 4.153 1.00 91.25 219 LEU A O 1
ATOM 1796 N N . ASN A 1 220 ? -8.027 11.436 2.151 1.00 92.38 220 ASN A N 1
ATOM 1797 C CA . ASN A 1 220 ? -8.057 12.788 2.696 1.00 92.38 220 ASN A CA 1
ATOM 1798 C C . ASN A 1 220 ? -9.400 13.099 3.368 1.00 92.38 220 ASN A C 1
ATOM 1800 O O . ASN A 1 220 ? -9.412 13.621 4.483 1.00 92.38 220 ASN A O 1
ATOM 1804 N N . GLU A 1 221 ? -10.525 12.720 2.754 1.00 91.06 221 GLU A N 1
ATOM 1805 C CA . GLU A 1 221 ? -11.844 12.849 3.387 1.00 91.06 221 GLU A CA 1
ATOM 1806 C C . GLU A 1 221 ? -11.916 12.080 4.712 1.00 91.06 221 GLU A C 1
ATOM 1808 O O . GLU A 1 221 ? -12.343 12.636 5.727 1.00 91.06 221 GLU A O 1
ATOM 1813 N N . CYS A 1 222 ? -11.425 10.835 4.739 1.00 87.94 222 CYS A N 1
ATOM 1814 C CA . CYS A 1 222 ? -11.370 10.026 5.961 1.00 87.94 222 CYS A CA 1
ATOM 1815 C C . CYS A 1 222 ? -10.547 10.718 7.053 1.00 87.94 222 CYS A C 1
ATOM 1817 O O . CYS A 1 222 ? -10.985 10.831 8.199 1.00 87.94 222 CYS A O 1
ATOM 1819 N N . ARG A 1 223 ? -9.368 11.235 6.695 1.00 88.62 223 ARG A N 1
ATOM 1820 C CA . ARG A 1 223 ? -8.480 11.949 7.618 1.00 88.62 223 ARG A CA 1
ATOM 1821 C C . ARG A 1 223 ? -9.130 13.208 8.189 1.00 88.62 223 ARG A C 1
ATOM 1823 O O . ARG A 1 223 ? -8.975 13.479 9.378 1.00 88.62 223 ARG A O 1
ATOM 1830 N N . ILE A 1 224 ? -9.828 13.987 7.363 1.00 87.38 224 ILE A N 1
ATOM 1831 C CA . ILE A 1 224 ? -10.535 15.197 7.805 1.00 87.38 224 ILE A CA 1
ATOM 1832 C C . ILE A 1 224 ? -11.677 14.823 8.752 1.00 87.38 224 ILE A C 1
ATOM 1834 O O . ILE A 1 224 ? -11.824 15.464 9.790 1.00 87.38 224 ILE A O 1
ATOM 1838 N N . SER A 1 225 ? -12.442 13.775 8.434 1.00 85.81 225 SER A N 1
ATOM 1839 C CA . SER A 1 225 ? -13.522 13.273 9.291 1.00 85.81 225 SER A CA 1
ATOM 1840 C C . SER A 1 225 ? -13.004 12.876 10.674 1.00 85.81 225 SER A C 1
ATOM 1842 O O . SER A 1 225 ? -13.546 13.311 11.684 1.00 85.81 225 SER A O 1
ATOM 1844 N N . VAL A 1 226 ? -11.900 12.127 10.724 1.00 83.69 226 VAL A N 1
ATOM 1845 C CA . VAL A 1 226 ? -11.270 11.663 11.972 1.00 83.69 226 VAL A CA 1
ATOM 1846 C C . VAL A 1 226 ? -10.658 12.798 12.800 1.00 83.69 226 VAL A C 1
ATOM 1848 O O . VAL A 1 226 ? -10.540 12.685 14.013 1.00 83.69 226 VAL A O 1
ATOM 1851 N N . ARG A 1 227 ? -10.238 13.905 12.178 1.00 80.12 227 ARG A N 1
ATOM 1852 C CA . ARG A 1 227 ? -9.741 15.083 12.914 1.00 80.12 227 ARG A CA 1
ATOM 1853 C C . ARG A 1 227 ? -10.851 15.919 13.545 1.00 80.12 227 ARG A C 1
ATOM 1855 O O . ARG A 1 227 ? -10.557 16.698 14.444 1.00 80.12 227 ARG A O 1
ATOM 1862 N N . LYS A 1 228 ? -12.074 15.822 13.020 1.00 74.38 228 LYS A N 1
ATOM 1863 C CA . LYS A 1 228 ? -13.237 16.586 13.489 1.00 74.38 228 LYS A CA 1
ATOM 1864 C C . LYS A 1 228 ? -14.016 15.868 14.597 1.00 74.38 228 LYS A C 1
ATOM 1866 O O . LYS A 1 228 ? -14.735 16.546 15.323 1.00 74.38 228 LYS A O 1
ATOM 1871 N N . SER A 1 229 ? -13.906 14.539 14.683 1.00 64.12 229 SER A N 1
ATOM 1872 C CA . SER A 1 229 ? -14.476 13.696 15.747 1.00 64.12 229 SER A CA 1
ATOM 1873 C C . SER A 1 229 ? -13.637 13.729 17.016 1.00 64.12 229 SER A C 1
ATOM 1875 O O . SER A 1 229 ? -14.239 13.771 18.106 1.00 64.12 229 SER A O 1
#

Sequence (229 aa):
MCNLGFVLVPLADPFRLTGLFILFLCWYVLRQIVINQKKWDALFWLFFASFLVSLVSYGYLKNHLYAENIFSYDVIIYCAVVIVVCGLLFSKNRHINFENNLMSKRAIFLFITFVGFALLYVLTLNFDFNCSTTPYLVFIILLQIIVYPLLLLFGIIAFLYRFSACFAVFMAAMALFLVECALFIVDSIINSASYGILLTRLFFCLIYFIYGSVSIYILNECRISVRKS